Protein AF-0000000080790423 (afdb_homodimer)

Solvent-accessible surface area (backbone atoms only — not comparable to full-atom values): 11416 Å² total; per-residue (Å²): 104,71,42,70,36,24,52,67,90,44,71,48,73,26,37,46,19,43,60,45,89,51,36,32,37,32,27,66,77,60,55,70,67,49,93,49,70,78,44,83,59,51,70,50,64,82,46,99,87,41,67,40,66,28,34,26,28,69,45,37,42,35,46,96,88,41,74,45,79,42,58,39,30,36,35,86,94,46,86,48,36,34,35,11,42,59,42,37,38,77,68,28,32,26,41,31,34,61,78,69,46,75,43,74,121,105,70,44,69,36,24,51,66,90,45,74,46,73,26,37,47,19,43,62,45,90,49,35,32,35,32,29,66,77,60,55,70,66,48,92,47,71,77,44,84,59,50,69,49,63,83,46,98,87,42,68,41,66,28,34,26,28,69,45,37,41,35,48,95,87,41,75,45,80,43,57,40,30,36,37,88,94,46,85,47,36,35,36,12,42,59,43,39,40,77,68,28,31,28,41,31,35,61,79,68,48,74,42,75,122

InterPro domains:
  IPR022274 AF_0612 [TIGR03698] (14-99)

Structure (mmCIF, N/CA/C/O backbone):
data_AF-0000000080790423-model_v1
#
loop_
_entity.id
_entity.type
_entity.pdbx_description
1 polymer 'Clan AA aspartic protease'
#
loop_
_atom_site.group_PDB
_atom_site.id
_atom_site.type_symbol
_atom_site.label_atom_id
_atom_site.label_alt_id
_atom_site.label_comp_id
_atom_site.label_asym_id
_atom_site.label_entity_id
_atom_site.label_seq_id
_atom_site.pdbx_PDB_ins_code
_atom_site.Cartn_x
_atom_site.Cartn_y
_atom_site.Cartn_z
_atom_site.occupancy
_atom_site.B_iso_or_equiv
_atom_site.auth_seq_id
_atom_site.auth_comp_id
_atom_site.auth_asym_id
_atom_site.auth_atom_id
_atom_site.pdbx_PDB_model_num
ATOM 1 N N . MET A 1 1 ? 6.891 -3.205 4.137 1 94.19 1 MET A N 1
ATOM 2 C CA . MET A 1 1 ? 7.043 -4.543 4.707 1 94.19 1 MET A CA 1
ATOM 3 C C . MET A 1 1 ? 7.039 -5.602 3.611 1 94.19 1 MET A C 1
ATOM 5 O O . MET A 1 1 ? 6.355 -5.453 2.598 1 94.19 1 MET A O 1
ATOM 9 N N . ARG A 1 2 ? 7.914 -6.586 3.816 1 95.94 2 ARG A N 1
ATOM 10 C CA . ARG A 1 2 ? 7.98 -7.699 2.873 1 95.94 2 ARG A CA 1
ATOM 11 C C . ARG A 1 2 ? 7.551 -9.008 3.535 1 95.94 2 ARG A C 1
ATOM 13 O O . ARG A 1 2 ? 7.699 -9.172 4.746 1 95.94 2 ARG A O 1
ATOM 20 N N . ILE A 1 3 ? 7.051 -9.859 2.711 1 97.31 3 ILE A N 1
ATOM 21 C CA . ILE A 1 3 ? 6.617 -11.156 3.215 1 97.31 3 ILE A CA 1
ATOM 22 C C . ILE A 1 3 ? 6.973 -12.242 2.209 1 97.31 3 ILE A C 1
ATOM 24 O O . ILE A 1 3 ? 7.027 -11.992 1.003 1 97.31 3 ILE A O 1
ATOM 28 N N . ARG A 1 4 ? 7.254 -13.406 2.783 1 97.19 4 ARG A N 1
ATOM 29 C CA . ARG A 1 4 ? 7.418 -14.555 1.899 1 97.19 4 ARG A CA 1
ATOM 30 C C . ARG A 1 4 ? 6.066 -15.133 1.49 1 97.19 4 ARG A C 1
ATOM 32 O O . ARG A 1 4 ? 5.164 -15.25 2.318 1 97.19 4 ARG A O 1
ATOM 39 N N . ALA A 1 5 ? 5.98 -15.469 0.25 1 98.06 5 ALA A N 1
ATOM 40 C CA . ALA A 1 5 ? 4.75 -16.062 -0.275 1 98.06 5 ALA A CA 1
ATOM 41 C C . ALA A 1 5 ? 5.059 -17.078 -1.367 1 98.06 5 ALA A C 1
ATOM 43 O O . ALA A 1 5 ? 6.145 -17.062 -1.948 1 98.06 5 ALA A O 1
ATOM 44 N N . LYS A 1 6 ? 4.113 -17.953 -1.54 1 98.25 6 LYS A N 1
ATOM 45 C CA . LYS A 1 6 ? 4.25 -18.953 -2.6 1 98.25 6 LYS A CA 1
ATOM 46 C C . LYS A 1 6 ? 3.205 -18.75 -3.689 1 98.25 6 LYS A C 1
ATOM 48 O O . LYS A 1 6 ? 2.012 -18.625 -3.4 1 98.25 6 LYS A O 1
ATOM 53 N N . ILE A 1 7 ? 3.617 -18.656 -4.875 1 98.44 7 ILE A N 1
ATOM 54 C CA . ILE A 1 7 ? 2.764 -18.719 -6.055 1 98.44 7 ILE A CA 1
ATOM 55 C C . ILE A 1 7 ? 2.852 -20.125 -6.668 1 98.44 7 ILE A C 1
ATOM 57 O O . ILE A 1 7 ? 3.895 -20.5 -7.207 1 98.44 7 ILE A O 1
ATOM 61 N N . ASN A 1 8 ? 1.728 -20.781 -6.547 1 96.31 8 ASN A N 1
ATOM 62 C CA . ASN A 1 8 ? 1.807 -22.219 -6.836 1 96.31 8 ASN A CA 1
ATOM 63 C C . ASN A 1 8 ? 2.904 -22.891 -6.016 1 96.31 8 ASN A C 1
ATOM 65 O O . ASN A 1 8 ? 2.824 -22.938 -4.785 1 96.31 8 ASN A O 1
ATOM 69 N N . ASP A 1 9 ? 4.082 -23.234 -6.664 1 94.88 9 ASP A N 1
ATOM 70 C CA . ASP A 1 9 ? 5.145 -23.906 -5.918 1 94.88 9 ASP A CA 1
ATOM 71 C C . ASP A 1 9 ? 6.402 -23.047 -5.852 1 94.88 9 ASP A C 1
ATOM 73 O O . ASP A 1 9 ? 7.453 -23.5 -5.398 1 94.88 9 ASP A O 1
ATOM 77 N N . LEU A 1 10 ? 6.258 -21.844 -6.227 1 97.5 10 LEU A N 1
ATOM 78 C CA . LEU A 1 10 ? 7.395 -20.938 -6.238 1 97.5 10 LEU A CA 1
ATOM 79 C C . LEU A 1 10 ? 7.34 -19.984 -5.039 1 97.5 10 LEU A C 1
ATOM 81 O O . LEU A 1 10 ? 6.328 -19.328 -4.809 1 97.5 10 LEU A O 1
ATOM 85 N N . GLU A 1 11 ? 8.406 -20.031 -4.332 1 97.62 11 GLU A N 1
ATOM 86 C CA . GLU A 1 11 ? 8.453 -19.188 -3.15 1 97.62 11 GLU A CA 1
ATOM 87 C C . GLU A 1 11 ? 9.391 -18 -3.371 1 97.62 11 GLU A C 1
ATOM 89 O O . GLU A 1 11 ? 10.469 -18.141 -3.939 1 97.62 11 GLU A O 1
ATOM 94 N N . ASP A 1 12 ? 8.945 -16.766 -2.967 1 98.25 12 ASP A N 1
ATOM 95 C CA . ASP A 1 12 ? 9.781 -15.57 -3.076 1 98.25 12 ASP A CA 1
ATOM 96 C C . ASP A 1 12 ? 9.32 -14.492 -2.1 1 98.25 12 ASP A C 1
ATOM 98 O O . ASP A 1 12 ? 8.32 -14.656 -1.401 1 98.25 12 ASP A O 1
ATOM 102 N N . TRP A 1 13 ? 10.125 -13.477 -2.062 1 98.25 13 TRP A N 1
ATOM 103 C CA . TRP A 1 13 ? 9.773 -12.312 -1.254 1 98.25 13 TRP A CA 1
ATOM 104 C C . TRP A 1 13 ? 8.891 -11.352 -2.035 1 98.25 13 TRP A C 1
ATOM 106 O O . TRP A 1 13 ? 9.117 -11.109 -3.221 1 98.25 13 TRP A O 1
ATOM 116 N N . PHE A 1 14 ? 7.879 -10.812 -1.302 1 98.38 14 PHE A N 1
ATOM 117 C CA . PHE A 1 14 ? 6.945 -9.844 -1.866 1 98.38 14 PHE A CA 1
ATOM 118 C C . PHE A 1 14 ? 6.855 -8.602 -0.99 1 98.38 14 PHE A C 1
ATOM 120 O O . PHE A 1 14 ? 6.891 -8.695 0.238 1 98.38 14 PHE A O 1
ATOM 127 N N . THR A 1 15 ? 6.762 -7.496 -1.697 1 97.5 15 THR A N 1
ATOM 128 C CA . THR A 1 15 ? 6.457 -6.254 -0.992 1 97.5 15 THR A CA 1
ATOM 129 C C . THR A 1 15 ? 4.949 -6.051 -0.879 1 97.5 15 THR A C 1
ATOM 131 O O . THR A 1 15 ? 4.223 -6.191 -1.865 1 97.5 15 THR A O 1
ATOM 134 N N . ILE A 1 16 ? 4.48 -5.73 0.328 1 98.12 16 ILE A N 1
ATOM 135 C CA . ILE A 1 16 ? 3.076 -5.371 0.503 1 98.12 16 ILE A CA 1
ATOM 136 C C . ILE A 1 16 ? 2.846 -3.939 0.026 1 98.12 16 ILE A C 1
ATOM 138 O O . ILE A 1 16 ? 3.467 -3.002 0.533 1 98.12 16 ILE A O 1
ATOM 142 N N . ASP A 1 17 ? 2.021 -3.773 -0.953 1 97 17 ASP A N 1
ATOM 143 C CA . ASP A 1 17 ? 1.678 -2.48 -1.535 1 97 17 ASP A CA 1
ATOM 144 C C . ASP A 1 17 ? 0.163 -2.312 -1.642 1 97 17 ASP A C 1
ATOM 146 O O . ASP A 1 17 ? -0.44 -2.693 -2.648 1 97 17 ASP A O 1
ATOM 150 N N . THR A 1 18 ? -0.404 -1.661 -0.663 1 97.31 18 THR A N 1
ATOM 151 C CA . THR A 1 18 ? -1.857 -1.56 -0.593 1 97.31 18 THR A CA 1
ATOM 152 C C . THR A 1 18 ? -2.371 -0.486 -1.549 1 97.31 18 THR A C 1
ATOM 154 O O . THR A 1 18 ? -3.58 -0.336 -1.73 1 97.31 18 THR A O 1
ATOM 157 N N . GLY A 1 19 ? -1.514 0.218 -2.246 1 93.69 19 GLY A N 1
ATOM 158 C CA . GLY A 1 19 ? -1.889 1.134 -3.312 1 93.69 19 GLY A CA 1
ATOM 159 C C . GLY A 1 19 ? -2.002 0.459 -4.668 1 93.69 19 GLY A C 1
ATOM 160 O O . GLY A 1 19 ? -2.529 1.044 -5.613 1 93.69 19 GLY A O 1
ATOM 161 N N . PHE A 1 20 ? -1.414 -0.696 -4.754 1 93.38 20 PHE A N 1
ATOM 162 C CA . PHE A 1 20 ? -1.503 -1.477 -5.984 1 93.38 20 PHE A CA 1
ATOM 163 C C . PHE A 1 20 ? -2.936 -1.93 -6.234 1 93.38 20 PHE A C 1
ATOM 165 O O . PHE A 1 20 ? -3.559 -2.543 -5.367 1 93.38 20 PHE A O 1
ATOM 172 N N . SER A 1 21 ? -3.457 -1.714 -7.414 1 91.81 21 SER A N 1
ATOM 173 C CA . SER A 1 21 ? -4.867 -1.946 -7.715 1 91.81 21 SER A CA 1
ATOM 174 C C . SER A 1 21 ? -5.141 -3.424 -7.973 1 91.81 21 SER A C 1
ATOM 176 O O . SER A 1 21 ? -6.297 -3.85 -8.008 1 91.81 21 SER A O 1
ATOM 178 N N . GLY A 1 22 ? -4.129 -4.234 -8.188 1 93.12 22 GLY A N 1
ATOM 179 C CA . GLY A 1 22 ? -4.305 -5.66 -8.398 1 93.12 22 GLY A CA 1
ATOM 180 C C . GLY A 1 22 ? -4.141 -6.477 -7.129 1 93.12 22 GLY A C 1
ATOM 181 O O . GLY A 1 22 ? -3.938 -5.918 -6.051 1 93.12 22 GLY A O 1
ATOM 182 N N . GLU A 1 23 ? -4.227 -7.77 -7.277 1 97.06 23 GLU A N 1
ATOM 183 C CA . GLU A 1 23 ? -4.02 -8.656 -6.137 1 97.06 23 GLU A CA 1
ATOM 184 C C . GLU A 1 23 ? -2.539 -8.984 -5.957 1 97.06 23 GLU A C 1
ATOM 186 O O . GLU A 1 23 ? -1.983 -8.805 -4.875 1 97.06 23 GLU A O 1
ATOM 191 N N . ILE A 1 24 ? -1.918 -9.469 -7.07 1 98.38 24 ILE A N 1
ATOM 192 C CA . ILE A 1 24 ? -0.514 -9.867 -7.023 1 98.38 24 ILE A CA 1
ATOM 193 C C . ILE A 1 24 ? 0.177 -9.461 -8.328 1 98.38 24 ILE A C 1
ATOM 195 O O . ILE A 1 24 ? -0.382 -9.625 -9.414 1 98.38 24 ILE A O 1
ATOM 199 N N . MET A 1 25 ? 1.309 -8.953 -8.195 1 98.31 25 MET A N 1
ATOM 200 C CA . MET A 1 25 ? 2.215 -8.711 -9.312 1 98.31 25 MET A CA 1
ATOM 201 C C . MET A 1 25 ? 3.539 -9.445 -9.109 1 98.31 25 MET A C 1
ATOM 203 O O . MET A 1 25 ? 4.062 -9.477 -7.992 1 98.31 25 MET A O 1
ATOM 207 N N . VAL A 1 26 ? 4.098 -9.984 -10.203 1 98.56 26 VAL A N 1
ATOM 208 C CA . VAL A 1 26 ? 5.371 -10.688 -10.078 1 98.56 26 VAL A CA 1
ATOM 209 C C . VAL A 1 26 ? 6.309 -10.266 -11.203 1 98.56 26 VAL A C 1
ATOM 211 O O . VAL A 1 26 ? 5.859 -9.742 -12.234 1 98.56 26 VAL A O 1
ATOM 214 N N . ASN A 1 27 ? 7.555 -10.477 -10.961 1 97.75 27 ASN A N 1
ATOM 215 C CA . ASN A 1 27 ? 8.531 -10.281 -12.031 1 97.75 27 ASN A CA 1
ATOM 216 C C . ASN A 1 27 ? 8.445 -11.383 -13.086 1 97.75 27 ASN A C 1
ATOM 218 O O . ASN A 1 27 ? 7.68 -12.336 -12.93 1 97.75 27 ASN A O 1
ATOM 222 N N . TYR A 1 28 ? 9.234 -11.211 -14.125 1 97.56 28 TYR A N 1
ATOM 223 C CA . TYR A 1 28 ? 9.133 -12.117 -15.258 1 97.56 28 TYR A CA 1
ATOM 224 C C . TYR A 1 28 ? 9.594 -13.523 -14.875 1 97.56 28 TYR A C 1
ATOM 226 O O . TYR A 1 28 ? 9.047 -14.516 -15.359 1 97.56 28 TYR A O 1
ATOM 234 N N . GLU A 1 29 ? 10.586 -13.664 -14.078 1 97.44 29 GLU A N 1
ATOM 235 C CA . GLU A 1 29 ? 11.141 -14.969 -13.703 1 97.44 29 GLU A CA 1
ATOM 236 C C . GLU A 1 29 ? 10.086 -15.852 -13.062 1 97.44 29 GLU A C 1
ATOM 238 O O . GLU A 1 29 ? 9.992 -17.047 -13.383 1 97.44 29 GLU A O 1
ATOM 243 N N . ILE A 1 30 ? 9.328 -15.297 -12.211 1 98.12 30 ILE A N 1
ATOM 244 C CA . ILE A 1 30 ? 8.258 -16.047 -11.562 1 98.12 30 ILE A CA 1
ATOM 245 C C . ILE A 1 30 ? 7.117 -16.266 -12.555 1 98.12 30 ILE A C 1
ATOM 247 O O . ILE A 1 30 ? 6.617 -17.391 -12.68 1 98.12 30 ILE A O 1
ATOM 251 N N . PHE A 1 31 ? 6.723 -15.219 -13.266 1 98.56 31 PHE A N 1
ATOM 252 C CA . PHE A 1 31 ? 5.586 -15.281 -14.18 1 98.56 31 PHE A CA 1
ATOM 253 C C . PHE A 1 31 ? 5.785 -16.375 -15.219 1 98.56 31 PHE A C 1
ATOM 255 O O . PHE A 1 31 ? 4.859 -17.141 -15.516 1 98.56 31 PHE A O 1
ATOM 262 N N . ASP A 1 32 ? 6.926 -16.406 -15.719 1 97.94 32 ASP A N 1
ATOM 263 C CA . ASP A 1 32 ? 7.254 -17.344 -16.797 1 97.94 32 ASP A CA 1
ATOM 264 C C . ASP A 1 32 ? 7.133 -18.797 -16.312 1 97.94 32 ASP A C 1
ATOM 266 O O . ASP A 1 32 ? 6.82 -19.688 -17.109 1 97.94 32 ASP A O 1
ATOM 270 N N . LYS A 1 33 ? 7.355 -19.031 -15.125 1 98.12 33 LYS A N 1
ATOM 271 C CA . LYS A 1 33 ? 7.395 -20.375 -14.578 1 98.12 33 LYS A CA 1
ATOM 272 C C . LYS A 1 33 ? 5.996 -20.859 -14.203 1 98.12 33 LYS A C 1
ATOM 274 O O . LYS A 1 33 ? 5.805 -22.047 -13.898 1 98.12 33 LYS A O 1
ATOM 279 N N . ILE A 1 34 ? 5.043 -20.016 -14.148 1 97.69 34 ILE A N 1
ATOM 280 C CA . ILE A 1 34 ? 3.666 -20.406 -13.875 1 97.69 34 ILE A CA 1
ATOM 281 C C . ILE A 1 34 ? 3.105 -21.188 -15.07 1 97.69 34 ILE A C 1
ATOM 283 O O . ILE A 1 34 ? 3.092 -20.672 -16.188 1 97.69 34 ILE A O 1
ATOM 287 N N . PRO A 1 35 ? 2.641 -22.422 -14.797 1 94.81 35 PRO A N 1
ATOM 288 C CA . PRO A 1 35 ? 2.307 -23.328 -15.906 1 94.81 35 PRO A CA 1
ATOM 289 C C . PRO A 1 35 ? 0.889 -23.109 -16.438 1 94.81 35 PRO A C 1
ATOM 291 O O . PRO A 1 35 ? 0.237 -24.062 -16.859 1 94.81 35 PRO A O 1
ATOM 294 N N . PHE A 1 36 ? 0.3 -22 -16.344 1 95.25 36 PHE A N 1
ATOM 295 C CA . PHE A 1 36 ? -1.039 -21.719 -16.844 1 95.25 36 PHE A CA 1
ATOM 296 C C . PHE A 1 36 ? -0.982 -20.734 -18 1 95.25 36 PHE A C 1
ATOM 298 O O . PHE A 1 36 ? -0.002 -20 -18.156 1 95.25 36 PHE A O 1
ATOM 305 N N . PRO A 1 37 ? -1.996 -20.766 -18.828 1 97.5 37 PRO A N 1
ATOM 306 C CA . PRO A 1 37 ? -1.986 -19.875 -19.984 1 97.5 37 PRO A CA 1
ATOM 307 C C . PRO A 1 37 ? -1.97 -18.391 -19.594 1 97.5 37 PRO A C 1
ATOM 309 O O . PRO A 1 37 ? -2.57 -18.016 -18.578 1 97.5 37 PRO A O 1
ATOM 312 N N . THR A 1 38 ? -1.312 -17.672 -20.438 1 98.31 38 THR A N 1
ATOM 313 C CA . THR A 1 38 ? -1.272 -16.219 -20.281 1 98.31 38 THR A CA 1
ATOM 314 C C . THR A 1 38 ? -2.484 -15.562 -20.938 1 98.31 38 THR A C 1
ATOM 316 O O . THR A 1 38 ? -2.889 -15.961 -22.031 1 98.31 38 THR A O 1
ATOM 319 N N . PHE A 1 39 ? -3.066 -14.555 -20.312 1 98.62 39 PHE A N 1
ATOM 320 C CA . PHE A 1 39 ? -4.121 -13.766 -20.938 1 98.62 39 PHE A CA 1
ATOM 321 C C . PHE A 1 39 ? -3.818 -12.273 -20.828 1 98.62 39 PHE A C 1
ATOM 323 O O . PHE A 1 39 ? -2.953 -11.867 -20.047 1 98.62 39 PHE A O 1
ATOM 330 N N . ASN A 1 40 ? -4.457 -11.484 -21.688 1 98.5 40 ASN A N 1
ATOM 331 C CA . ASN A 1 40 ? -4.402 -10.031 -21.594 1 98.5 40 ASN A CA 1
ATOM 332 C C . ASN A 1 40 ? -5.219 -9.516 -20.406 1 98.5 40 ASN A C 1
ATOM 334 O O . ASN A 1 40 ? -6.434 -9.719 -20.344 1 98.5 40 ASN A O 1
ATOM 338 N N . ALA A 1 41 ? -4.531 -8.945 -19.5 1 98 41 ALA A N 1
ATOM 339 C CA . ALA A 1 41 ? -5.199 -8.5 -18.281 1 98 41 ALA A CA 1
ATOM 340 C C . ALA A 1 41 ? -5.551 -7.02 -18.359 1 98 41 ALA A C 1
ATOM 342 O O . ALA A 1 41 ? -5.91 -6.402 -17.344 1 98 41 ALA A O 1
ATOM 343 N N . GLY A 1 42 ? -5.426 -6.414 -19.453 1 97.12 42 GLY A N 1
ATOM 344 C CA . GLY A 1 42 ? -5.73 -5.004 -19.625 1 97.12 42 GLY A CA 1
ATOM 345 C C . GLY A 1 42 ? -4.59 -4.094 -19.203 1 97.12 42 GLY A C 1
ATOM 346 O O . GLY A 1 42 ? -3.43 -4.355 -19.516 1 97.12 42 GLY A O 1
ATOM 347 N N . PHE A 1 43 ? -5.012 -2.896 -18.578 1 95.5 43 PHE A N 1
ATOM 348 C CA . PHE A 1 43 ? -4.008 -1.899 -18.219 1 95.5 43 PHE A CA 1
ATOM 349 C C . PHE A 1 43 ? -4.027 -1.63 -16.719 1 95.5 43 PHE A C 1
ATOM 351 O O . PHE A 1 43 ? -5.086 -1.659 -16.094 1 95.5 43 PHE A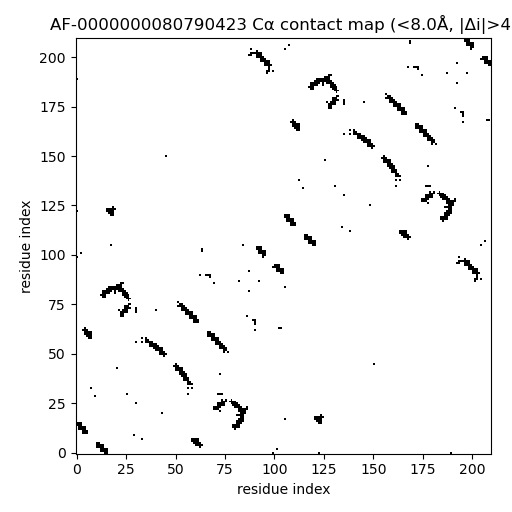 O 1
ATOM 358 N N . VAL A 1 44 ? -2.863 -1.473 -16.203 1 92.94 44 VAL A N 1
ATOM 359 C CA . VAL A 1 44 ? -2.697 -0.964 -14.844 1 92.94 44 VAL A CA 1
ATOM 360 C C . VAL A 1 44 ? -2.105 0.443 -14.883 1 92.94 44 VAL A C 1
ATOM 362 O O . VAL A 1 44 ? -1.055 0.662 -15.492 1 92.94 44 VAL A O 1
ATOM 365 N N . CYS A 1 45 ? -2.805 1.349 -14.219 1 89.75 45 CYS A N 1
ATOM 366 C CA . CYS A 1 45 ? -2.355 2.736 -14.227 1 89.75 45 CYS A CA 1
ATOM 367 C C . CYS A 1 45 ? -1.717 3.111 -12.898 1 89.75 45 CYS A C 1
ATOM 369 O O . CYS A 1 45 ? -2.318 2.918 -11.836 1 89.75 45 CYS A O 1
ATOM 371 N N . ILE A 1 46 ? -0.555 3.609 -13.016 1 83 46 ILE A N 1
ATOM 372 C CA . ILE A 1 46 ? 0.155 4.074 -11.836 1 83 46 ILE A CA 1
ATOM 373 C C . ILE A 1 46 ? -0.259 5.512 -11.516 1 83 46 ILE A C 1
ATOM 375 O O . ILE A 1 46 ? -0.39 5.879 -10.344 1 83 46 ILE A O 1
ATOM 379 N N . THR A 1 47 ? -0.447 6.258 -12.562 1 79.75 47 THR A N 1
ATOM 380 C CA . THR A 1 47 ? -1.012 7.602 -12.484 1 79.75 47 THR A CA 1
ATOM 381 C C . THR A 1 47 ? -2.08 7.805 -13.555 1 79.75 47 THR A C 1
ATOM 383 O O . THR A 1 47 ? -2.328 6.914 -14.367 1 79.75 47 THR A O 1
ATOM 386 N N . GLU A 1 48 ? -2.715 8.922 -13.438 1 78.38 48 GLU A N 1
ATOM 387 C CA . GLU A 1 48 ? -3.752 9.227 -14.422 1 78.38 48 GLU A CA 1
ATOM 388 C C . GLU A 1 48 ? -3.191 9.195 -15.844 1 78.38 48 GLU A C 1
ATOM 390 O O . GLU A 1 48 ? -3.902 8.852 -16.781 1 78.38 48 GLU A O 1
ATOM 395 N N . ASN A 1 49 ? -1.929 9.43 -16.016 1 79.31 49 ASN A N 1
ATOM 396 C CA . ASN A 1 49 ? -1.367 9.57 -17.359 1 79.31 49 ASN A CA 1
ATOM 397 C C . ASN A 1 49 ? -0.372 8.453 -17.672 1 79.31 49 ASN A C 1
ATOM 399 O O . ASN A 1 49 ? 0.275 8.477 -18.719 1 79.31 49 ASN A O 1
ATOM 403 N N . GLU A 1 50 ? -0.208 7.539 -16.797 1 85.38 50 GLU A N 1
ATOM 404 C CA . GLU A 1 50 ? 0.779 6.484 -17 1 85.38 50 GLU A CA 1
ATOM 405 C C . GLU A 1 50 ? 0.183 5.109 -16.734 1 85.38 50 GLU A C 1
ATOM 407 O O . GLU A 1 50 ? 0.109 4.68 -15.57 1 85.38 50 GLU A O 1
ATOM 412 N N . CYS A 1 51 ? -0.095 4.504 -17.859 1 92.56 51 CYS A N 1
ATOM 413 C CA . CYS A 1 51 ? -0.689 3.174 -17.781 1 92.56 51 CYS A CA 1
ATOM 414 C C . CYS A 1 51 ? 0.15 2.158 -18.547 1 92.56 51 CYS A C 1
ATOM 416 O O . CYS A 1 51 ? 0.794 2.502 -19.547 1 92.56 51 CYS A O 1
ATOM 418 N N . TYR A 1 52 ? 0.168 0.973 -18.047 1 93.31 52 TYR A N 1
ATOM 419 C CA . TYR A 1 52 ? 0.956 -0.093 -18.656 1 93.31 52 TYR A CA 1
ATOM 420 C C . TYR A 1 52 ? 0.092 -1.317 -18.938 1 93.31 52 TYR A C 1
ATOM 422 O O . TYR A 1 52 ? -0.798 -1.649 -18.156 1 93.31 52 TYR A O 1
ATOM 430 N N . ALA A 1 53 ? 0.379 -1.932 -20.047 1 96.88 53 ALA A N 1
ATOM 431 C CA . ALA A 1 53 ? -0.267 -3.211 -20.328 1 96.88 53 ALA A CA 1
ATOM 432 C C . ALA A 1 53 ? 0.153 -4.27 -19.312 1 96.88 53 ALA A C 1
ATOM 434 O O . ALA A 1 53 ? 1.323 -4.34 -18.922 1 96.88 53 ALA A O 1
ATOM 435 N N . ALA A 1 54 ? -0.83 -5.098 -18.953 1 98 54 ALA A N 1
ATOM 436 C CA . ALA A 1 54 ? -0.567 -6.176 -18 1 98 54 ALA A CA 1
ATOM 437 C C . ALA A 1 54 ? -0.944 -7.531 -18.594 1 98 54 ALA A C 1
ATOM 439 O O . ALA A 1 54 ? -1.898 -7.637 -19.375 1 98 54 ALA A O 1
ATOM 440 N N . PHE A 1 55 ? -0.219 -8.492 -18.203 1 98.69 55 PHE A N 1
ATOM 441 C CA . PHE A 1 55 ? -0.502 -9.883 -18.531 1 98.69 55 PHE A CA 1
ATOM 442 C C . PHE A 1 55 ? -0.828 -10.68 -17.281 1 98.69 55 PHE A C 1
ATOM 444 O O . PHE A 1 55 ? -0.235 -10.453 -16.219 1 98.69 55 PHE A O 1
ATOM 451 N N . GLY A 1 56 ? -1.739 -11.633 -17.453 1 98.75 56 GLY A N 1
ATOM 452 C CA . GLY A 1 56 ? -2.203 -12.344 -16.266 1 98.75 56 GLY A CA 1
ATOM 453 C C . GLY A 1 56 ? -2.146 -13.852 -16.422 1 98.75 56 GLY A C 1
ATOM 454 O O . GLY A 1 56 ? -2.17 -14.367 -17.531 1 98.75 56 GLY A O 1
ATOM 455 N N . LYS A 1 57 ? -2.018 -14.523 -15.414 1 98.62 57 LYS A N 1
ATOM 456 C CA . LYS A 1 57 ? -2.201 -15.961 -15.289 1 98.62 57 LYS A CA 1
ATOM 457 C C . LYS A 1 57 ? -2.982 -16.312 -14.023 1 98.62 57 LYS A C 1
ATOM 459 O O . LYS A 1 57 ? -2.795 -15.688 -12.977 1 98.62 57 LYS A O 1
ATOM 464 N N . ILE A 1 58 ? -3.807 -17.297 -14.125 1 98.38 58 ILE A N 1
ATOM 465 C CA . ILE A 1 58 ? -4.477 -17.828 -12.938 1 98.38 58 ILE A CA 1
ATOM 466 C C . ILE A 1 58 ? -3.506 -18.672 -12.125 1 98.38 58 ILE A C 1
ATOM 468 O O . ILE A 1 58 ? -2.766 -19.484 -12.688 1 98.38 58 ILE A O 1
ATOM 472 N N . SER A 1 59 ? -3.498 -18.438 -10.828 1 98.25 59 SER A N 1
ATOM 473 C CA . SER A 1 59 ? -2.561 -19.156 -9.969 1 98.25 59 SER A CA 1
ATOM 474 C C . SER A 1 59 ? -3.102 -19.281 -8.547 1 98.25 59 SER A C 1
ATOM 476 O O . SER A 1 59 ? -4.207 -18.828 -8.258 1 98.25 59 SER A O 1
ATOM 478 N N . THR A 1 60 ? -2.326 -19.953 -7.723 1 98.19 60 THR A N 1
ATOM 479 C CA . THR A 1 60 ? -2.604 -20.031 -6.293 1 98.19 60 THR A CA 1
ATOM 480 C C . THR A 1 60 ? -1.584 -19.219 -5.496 1 98.19 60 THR A C 1
ATOM 482 O O . THR A 1 60 ? -0.387 -19.266 -5.785 1 98.19 60 THR A O 1
ATOM 485 N N . LEU A 1 61 ? -2.057 -18.5 -4.59 1 98.44 61 LEU A N 1
ATOM 486 C CA . LEU A 1 61 ? -1.236 -17.75 -3.635 1 98.44 61 LEU A CA 1
ATOM 487 C C . LEU A 1 61 ? -1.346 -18.359 -2.24 1 98.44 61 LEU A C 1
ATOM 489 O O . LEU A 1 61 ? -2.449 -18.609 -1.748 1 98.44 61 LEU A O 1
ATOM 493 N N . ARG A 1 62 ? -0.236 -18.656 -1.673 1 98 62 ARG A N 1
ATOM 494 C CA . ARG A 1 62 ? -0.191 -19.172 -0.308 1 98 62 ARG A CA 1
ATOM 495 C C . ARG A 1 62 ? 0.66 -18.281 0.587 1 98 62 ARG A C 1
ATOM 497 O O . ARG A 1 62 ? 1.798 -17.953 0.244 1 98 62 ARG A O 1
ATOM 504 N N . ILE A 1 63 ? 0.096 -17.844 1.688 1 96.94 63 ILE A N 1
ATOM 505 C CA . ILE A 1 63 ? 0.781 -17.078 2.719 1 96.94 63 ILE A CA 1
ATOM 506 C C . ILE A 1 63 ? 0.412 -17.609 4.098 1 96.94 63 ILE A C 1
ATOM 508 O O . ILE A 1 63 ? -0.771 -17.766 4.422 1 96.94 63 ILE A O 1
ATOM 512 N N . LEU A 1 64 ? 1.417 -17.891 4.906 1 95.69 64 LEU A N 1
ATOM 513 C CA . LEU A 1 64 ? 1.216 -18.328 6.285 1 95.69 64 LEU A CA 1
ATOM 514 C C . LEU A 1 64 ? 0.231 -19.484 6.348 1 95.69 64 LEU A C 1
ATOM 516 O O . LEU A 1 64 ? -0.627 -19.531 7.234 1 95.69 64 LEU A O 1
ATOM 520 N N . GLY A 1 65 ? 0.25 -20.328 5.324 1 92.31 65 GLY A N 1
ATOM 521 C CA . GLY A 1 65 ? -0.544 -21.547 5.324 1 92.31 65 GLY A CA 1
ATOM 522 C C . GLY A 1 65 ? -1.918 -21.375 4.707 1 92.31 65 GLY A C 1
ATOM 523 O O . GLY A 1 65 ? -2.631 -22.344 4.465 1 92.31 65 GLY A O 1
ATOM 524 N N . ASN A 1 66 ? -2.387 -20.125 4.52 1 95.38 66 ASN A N 1
ATOM 525 C CA . ASN A 1 66 ? -3.633 -19.828 3.82 1 95.38 66 ASN A CA 1
ATOM 526 C C . ASN A 1 66 ? -3.424 -19.766 2.311 1 95.38 66 ASN A C 1
ATOM 528 O O . ASN A 1 66 ? -2.348 -19.391 1.844 1 95.38 66 ASN A O 1
ATOM 532 N N . GLU A 1 67 ? -4.543 -20.141 1.63 1 97 67 GLU A N 1
ATOM 533 C CA . GLU A 1 67 ? -4.41 -20.219 0.178 1 97 67 GLU A CA 1
ATOM 534 C C . GLU A 1 67 ? -5.625 -19.609 -0.518 1 97 67 GLU A C 1
ATOM 536 O O . GLU A 1 67 ? -6.758 -19.781 -0.068 1 97 67 GLU A O 1
ATOM 541 N N . ILE A 1 68 ? -5.387 -18.938 -1.62 1 98.06 68 ILE A N 1
ATOM 542 C CA . ILE A 1 68 ? -6.457 -18.422 -2.473 1 98.06 68 ILE A CA 1
ATOM 543 C C . ILE A 1 68 ? -6.078 -18.609 -3.941 1 98.06 68 ILE A C 1
ATOM 545 O O . ILE A 1 68 ? -4.895 -18.656 -4.281 1 98.06 68 ILE A O 1
ATOM 549 N N . ASN A 1 69 ? -7.141 -18.719 -4.742 1 98 69 ASN A N 1
ATOM 550 C CA . ASN A 1 69 ? -6.941 -18.531 -6.176 1 98 69 ASN A CA 1
ATOM 551 C C . ASN A 1 69 ? -6.867 -17.047 -6.531 1 98 69 ASN A C 1
ATOM 553 O O . ASN A 1 69 ? -7.613 -16.234 -5.988 1 98 69 ASN A O 1
ATOM 557 N N . THR A 1 70 ? -5.98 -16.75 -7.441 1 97.75 70 THR A N 1
ATOM 558 C CA . THR A 1 70 ? -5.809 -15.344 -7.777 1 97.75 70 THR A CA 1
ATOM 559 C C . THR A 1 70 ? -5.293 -15.18 -9.203 1 97.75 70 THR A C 1
ATOM 561 O O . THR A 1 70 ? -4.879 -16.156 -9.828 1 97.75 70 THR A O 1
ATOM 564 N N . VAL A 1 71 ? -5.453 -13.992 -9.672 1 98 71 VAL A N 1
ATOM 565 C CA . VAL A 1 71 ? -4.781 -13.602 -10.906 1 98 71 VAL A CA 1
ATOM 566 C C . VAL A 1 71 ? -3.432 -12.961 -10.586 1 98 71 VAL A C 1
ATOM 568 O O . VAL A 1 71 ? -3.361 -11.984 -9.836 1 98 71 VAL A O 1
ATOM 571 N N . VAL A 1 72 ? -2.418 -13.578 -11.125 1 98.62 72 VAL A N 1
ATOM 572 C CA . VAL A 1 72 ? -1.074 -13.023 -11 1 98.62 72 VAL A CA 1
ATOM 573 C C . VAL A 1 72 ? -0.747 -12.172 -12.227 1 98.62 72 VAL A C 1
ATOM 575 O O . VAL A 1 72 ? -0.917 -12.625 -13.359 1 98.62 72 VAL A O 1
ATOM 578 N N . LEU A 1 73 ? -0.288 -10.961 -11.969 1 98.5 73 LEU A N 1
ATOM 579 C CA . LEU A 1 73 ? -0.019 -10.031 -13.062 1 98.5 73 LEU A CA 1
ATOM 580 C C . LEU A 1 73 ? 1.481 -9.898 -13.305 1 98.5 73 LEU A C 1
ATOM 582 O O . LEU A 1 73 ? 2.271 -9.922 -12.352 1 98.5 73 LEU A O 1
ATOM 586 N N . TRP A 1 74 ? 1.804 -9.703 -14.531 1 98.5 74 TRP A N 1
ATOM 587 C CA . TRP A 1 74 ? 3.129 -9.258 -14.953 1 98.5 74 TRP A CA 1
ATOM 588 C C . TRP A 1 74 ? 3.035 -7.996 -15.805 1 98.5 74 TRP A C 1
ATOM 590 O O . TRP A 1 74 ? 2.26 -7.941 -16.766 1 98.5 74 TRP A O 1
ATOM 600 N N . ILE A 1 75 ? 3.721 -7.039 -15.375 1 96.94 75 ILE A N 1
ATOM 601 C CA . ILE A 1 75 ? 3.871 -5.789 -16.109 1 96.94 75 ILE A CA 1
ATOM 602 C C . ILE A 1 75 ? 5.324 -5.621 -16.547 1 96.94 75 ILE A C 1
ATOM 604 O O . ILE A 1 75 ? 6.203 -5.379 -15.719 1 96.94 75 ILE A O 1
ATOM 608 N N . PRO A 1 76 ? 5.625 -5.637 -17.766 1 96.19 76 PRO A N 1
ATOM 609 C CA . PRO A 1 76 ? 7 -5.715 -18.281 1 96.19 76 PRO A CA 1
ATOM 610 C C . PRO A 1 76 ? 7.871 -4.559 -17.797 1 96.19 76 PRO A C 1
ATOM 612 O O . PRO A 1 76 ? 9.07 -4.738 -17.578 1 96.19 76 PRO A O 1
ATOM 615 N N . GLN A 1 77 ? 7.293 -3.402 -17.609 1 91.75 77 GLN A N 1
ATOM 616 C CA . GLN A 1 77 ? 8.062 -2.203 -17.281 1 91.75 77 GLN A CA 1
ATOM 617 C C . GLN A 1 77 ? 8.391 -2.145 -15.797 1 91.75 77 GLN A C 1
ATOM 619 O O . GLN A 1 77 ? 9.18 -1.3 -15.367 1 91.75 77 GLN A O 1
ATOM 624 N N . LEU A 1 78 ? 7.801 -3.154 -15.125 1 90.44 78 LEU A N 1
ATOM 625 C CA . LEU A 1 78 ? 7.988 -3.166 -13.68 1 90.44 78 LEU A CA 1
ATOM 626 C C . LEU A 1 78 ? 8.641 -4.465 -13.219 1 90.44 78 LEU A C 1
ATOM 628 O O . LEU A 1 78 ? 8.289 -5.547 -13.703 1 90.44 78 LEU A O 1
ATOM 632 N N . ASP A 1 79 ? 9.711 -4.363 -12.508 1 91.44 79 ASP A N 1
ATOM 633 C CA . ASP A 1 79 ? 10.422 -5.539 -12.016 1 91.44 79 ASP A CA 1
ATOM 634 C C . ASP A 1 79 ? 10.289 -5.668 -10.5 1 91.44 79 ASP A C 1
ATOM 636 O O . ASP A 1 79 ? 11.266 -5.512 -9.773 1 91.44 79 ASP A O 1
ATOM 640 N N . GLU A 1 80 ? 9.086 -5.996 -10.047 1 93.56 80 GLU A N 1
ATOM 641 C CA . GLU A 1 80 ? 8.82 -6.098 -8.617 1 93.56 80 GLU A CA 1
ATOM 642 C C . GLU A 1 80 ? 7.848 -7.234 -8.312 1 93.56 80 GLU A C 1
ATOM 644 O O . GLU A 1 80 ? 7.086 -7.652 -9.188 1 93.56 80 GLU A O 1
ATOM 649 N N . ASN A 1 81 ? 7.902 -7.777 -7.176 1 98.19 81 ASN A N 1
ATOM 650 C CA . ASN A 1 81 ? 6.898 -8.656 -6.594 1 98.19 81 ASN A CA 1
ATOM 651 C C . ASN A 1 81 ? 6.047 -7.93 -5.559 1 98.19 81 ASN A C 1
ATOM 653 O O . ASN A 1 81 ? 6.543 -7.543 -4.5 1 98.19 81 ASN A O 1
ATOM 657 N N . LEU A 1 82 ? 4.781 -7.789 -5.887 1 97.94 82 LEU A N 1
ATOM 658 C CA . LEU A 1 82 ? 3.906 -7.02 -5.012 1 97.94 82 LEU A CA 1
ATOM 659 C C . LEU A 1 82 ? 2.691 -7.84 -4.594 1 97.94 82 LEU A C 1
ATOM 661 O O . LEU A 1 82 ? 2.168 -8.625 -5.387 1 97.94 82 LEU A O 1
ATOM 665 N N . ILE A 1 83 ? 2.25 -7.641 -3.4 1 98.38 83 ILE A N 1
ATOM 666 C CA . ILE A 1 83 ? 0.951 -8.102 -2.928 1 98.38 83 ILE A CA 1
ATOM 667 C C . ILE A 1 83 ? 0.056 -6.906 -2.619 1 98.38 83 ILE A C 1
ATOM 669 O O . ILE A 1 83 ? 0.433 -6.023 -1.843 1 98.38 83 ILE A O 1
ATOM 673 N N . GLY A 1 84 ? -1.045 -6.906 -3.242 1 97.81 84 GLY A N 1
ATOM 674 C CA . GLY A 1 84 ? -1.979 -5.809 -3.061 1 97.81 84 GLY A CA 1
ATOM 675 C C . GLY A 1 84 ? -3.033 -6.09 -2.008 1 97.81 84 GLY A C 1
ATOM 676 O O . GLY A 1 84 ? -3.074 -7.18 -1.437 1 97.81 84 GLY A O 1
ATOM 677 N N . GLU A 1 85 ? -3.871 -5.09 -1.871 1 97.56 85 GLU A N 1
ATOM 678 C CA . GLU A 1 85 ? -4.859 -5.129 -0.796 1 97.56 85 GLU A CA 1
ATOM 679 C C . GLU A 1 85 ? -5.891 -6.227 -1.034 1 97.56 85 GLU A C 1
ATOM 681 O O . GLU A 1 85 ? -6.352 -6.867 -0.089 1 97.56 85 GLU A O 1
ATOM 686 N N . GLY A 1 86 ? -6.258 -6.414 -2.283 1 97.19 86 GLY A N 1
ATOM 687 C CA . GLY A 1 86 ? -7.246 -7.434 -2.594 1 97.19 86 GLY A CA 1
ATOM 688 C C . GLY A 1 86 ? -6.859 -8.812 -2.09 1 97.19 86 GLY A C 1
ATOM 689 O O . GLY A 1 86 ? -7.699 -9.539 -1.559 1 97.19 86 GLY A O 1
ATOM 690 N N . ALA A 1 87 ? -5.629 -9.141 -2.268 1 97.75 87 ALA A N 1
ATOM 691 C CA . ALA A 1 87 ? -5.145 -10.445 -1.812 1 97.75 87 ALA A CA 1
ATOM 692 C C . ALA A 1 87 ? -5.145 -10.523 -0.288 1 97.75 87 ALA A C 1
ATOM 694 O O . ALA A 1 87 ? -5.484 -11.562 0.284 1 97.75 87 ALA A O 1
ATOM 695 N N . LEU A 1 88 ? -4.73 -9.461 0.367 1 97.44 88 LEU A N 1
ATOM 696 C CA . LEU A 1 88 ? -4.707 -9.414 1.825 1 97.44 88 LEU A CA 1
ATOM 697 C C . LEU A 1 88 ? -6.102 -9.641 2.398 1 97.44 88 LEU A C 1
ATOM 699 O O . LEU A 1 88 ? -6.262 -10.352 3.393 1 97.44 88 LEU A O 1
ATOM 703 N N . ILE A 1 89 ? -7.078 -9.023 1.777 1 97.5 89 ILE A N 1
ATOM 704 C CA . ILE A 1 89 ? -8.461 -9.141 2.207 1 97.5 89 ILE A CA 1
ATOM 705 C C . ILE A 1 89 ? -8.93 -10.586 2.041 1 97.5 89 ILE A C 1
ATOM 707 O O . ILE A 1 89 ? -9.492 -11.18 2.969 1 97.5 89 ILE A O 1
ATOM 711 N N . LYS A 1 90 ? -8.711 -11.172 0.872 1 97.5 90 LYS A N 1
ATOM 712 C CA . LYS A 1 90 ? -9.141 -12.539 0.593 1 97.5 90 LYS A CA 1
ATOM 713 C C . LYS A 1 90 ? -8.5 -13.523 1.562 1 97.5 90 LYS A C 1
ATOM 715 O O . LYS A 1 90 ? -9.133 -14.508 1.967 1 97.5 90 LYS A O 1
ATOM 720 N N . LEU A 1 91 ? -7.25 -13.227 1.924 1 97.38 91 LEU A N 1
ATOM 721 C CA . LEU A 1 91 ? -6.504 -14.133 2.797 1 97.38 91 LEU A CA 1
ATOM 722 C C . LEU A 1 91 ? -6.824 -13.852 4.262 1 97.38 91 LEU A C 1
ATOM 724 O O . LEU A 1 91 ? -6.504 -14.664 5.133 1 97.38 91 LEU A O 1
ATOM 728 N N . GLY A 1 92 ? -7.406 -12.703 4.535 1 96.56 92 GLY A N 1
ATOM 729 C CA . GLY A 1 92 ? -7.742 -12.32 5.898 1 96.56 92 GLY A CA 1
ATOM 730 C C . GLY A 1 92 ? -6.52 -12.094 6.773 1 96.56 92 GLY A C 1
ATOM 731 O O . GLY A 1 92 ? -6.484 -12.531 7.926 1 96.56 92 GLY A O 1
ATOM 732 N N . LEU A 1 93 ? -5.523 -11.469 6.273 1 96.94 93 LEU A N 1
ATOM 733 C CA . LEU A 1 93 ? -4.27 -11.281 7 1 96.94 93 LEU A CA 1
ATOM 734 C C . LEU A 1 93 ? -4.32 -10.016 7.852 1 96.94 93 LEU A C 1
ATOM 736 O O . LEU A 1 93 ? -5.117 -9.109 7.582 1 96.94 93 LEU A O 1
ATOM 740 N N . VAL A 1 94 ? -3.539 -10.039 8.836 1 97.12 94 VAL A N 1
ATOM 741 C CA . VAL A 1 94 ? -3.359 -8.891 9.719 1 97.12 94 VAL A CA 1
ATOM 742 C C . VAL A 1 94 ? -1.918 -8.398 9.633 1 97.12 94 VAL A C 1
ATOM 744 O O . VAL A 1 94 ? -0.977 -9.18 9.773 1 97.12 94 VAL A O 1
ATOM 747 N N . ILE A 1 95 ? -1.746 -7.148 9.406 1 97.56 95 ILE A N 1
ATOM 748 C CA . ILE A 1 95 ? -0.42 -6.539 9.406 1 97.56 95 ILE A CA 1
ATOM 749 C C . ILE A 1 95 ? -0.223 -5.742 10.695 1 97.56 95 ILE A C 1
ATOM 751 O O . ILE A 1 95 ? -0.977 -4.809 10.977 1 97.56 95 ILE A O 1
ATOM 755 N N . ASN A 1 96 ? 0.766 -6.102 11.438 1 97.44 96 ASN A N 1
ATOM 756 C CA . ASN A 1 96 ? 1.108 -5.457 12.695 1 97.44 96 ASN A CA 1
ATOM 757 C C . ASN A 1 96 ? 2.363 -4.598 12.562 1 97.44 96 ASN A C 1
ATOM 759 O O . ASN A 1 96 ? 3.48 -5.117 12.578 1 97.44 96 ASN A O 1
ATOM 763 N N . TYR A 1 97 ? 2.205 -3.301 12.539 1 97 97 TYR A N 1
ATOM 764 C CA . TYR A 1 97 ? 3.334 -2.398 12.344 1 97 97 TYR A CA 1
ATOM 765 C C . TYR A 1 97 ? 4.016 -2.08 13.672 1 97 97 TYR A C 1
ATOM 767 O O . TYR A 1 97 ? 5.098 -1.488 13.695 1 97 97 TYR A O 1
ATOM 775 N N . LYS A 1 98 ? 3.402 -2.453 14.727 1 95 98 LYS A N 1
ATOM 776 C CA . LYS A 1 98 ? 4.066 -2.342 16.016 1 95 98 LYS A CA 1
ATOM 777 C C . LYS A 1 98 ? 5.16 -3.396 16.172 1 95 98 LYS A C 1
ATOM 779 O O . LYS A 1 98 ? 6.289 -3.078 16.547 1 95 98 LYS A O 1
ATOM 784 N N . ASP A 1 99 ? 4.82 -4.617 15.836 1 95.31 99 ASP A N 1
ATOM 785 C CA . ASP A 1 99 ? 5.75 -5.734 15.984 1 95.31 99 ASP A CA 1
ATOM 786 C C . ASP A 1 99 ? 6.43 -6.062 14.664 1 95.31 99 ASP A C 1
ATOM 788 O O . ASP A 1 99 ? 7.273 -6.961 14.594 1 95.31 99 ASP A O 1
ATOM 792 N N . LEU A 1 100 ? 6.066 -5.414 13.617 1 94.44 100 LEU A N 1
ATOM 793 C CA . LEU A 1 100 ? 6.641 -5.551 12.281 1 94.44 100 LEU A CA 1
ATOM 794 C C . LEU A 1 100 ? 6.527 -6.988 11.789 1 94.44 100 LEU A C 1
ATOM 796 O O . LEU A 1 100 ? 7.523 -7.59 11.375 1 94.4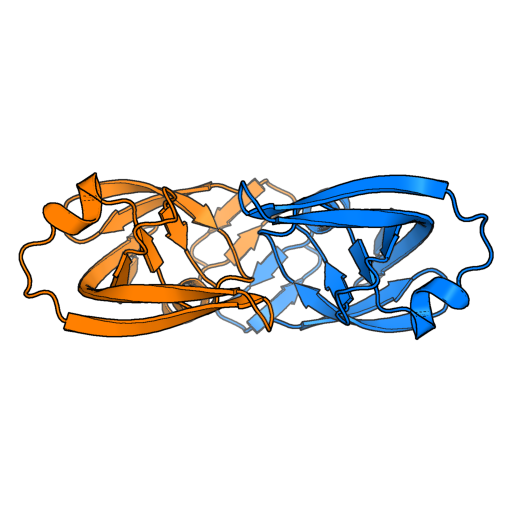4 100 LEU A O 1
ATOM 800 N N . ASN A 1 101 ? 5.285 -7.438 11.852 1 95.12 101 ASN A N 1
ATOM 801 C CA . ASN A 1 101 ? 5.043 -8.781 11.344 1 95.12 101 ASN A CA 1
ATOM 802 C C . ASN A 1 101 ? 3.658 -8.906 10.719 1 95.12 101 ASN A C 1
ATOM 804 O O . ASN A 1 101 ? 2.836 -7.996 10.828 1 95.12 101 ASN A O 1
ATOM 808 N N . VAL A 1 102 ? 3.461 -9.914 9.93 1 95.94 102 VAL A N 1
ATOM 809 C CA . VAL A 1 102 ? 2.184 -10.281 9.328 1 95.94 102 VAL A CA 1
ATOM 810 C C . VAL A 1 102 ? 1.647 -11.547 9.984 1 95.94 102 VAL A C 1
ATOM 812 O O . VAL A 1 102 ? 2.391 -12.508 10.195 1 95.94 102 VAL A O 1
ATOM 815 N N . LEU A 1 103 ? 0.339 -11.5 10.266 1 93.19 103 LEU A N 1
ATOM 816 C CA . LEU A 1 103 ? -0.243 -12.602 11.023 1 93.19 103 LEU A CA 1
ATOM 817 C C . LEU A 1 103 ? -1.504 -13.125 10.344 1 93.19 103 LEU A C 1
ATOM 819 O O . LEU A 1 103 ? -2.176 -12.383 9.617 1 93.19 103 LEU A O 1
ATOM 823 N N . ASP A 1 104 ? -1.701 -14.414 10.547 1 88.88 104 ASP A N 1
ATOM 824 C CA . ASP A 1 104 ? -3.012 -15.023 10.352 1 88.88 104 ASP A CA 1
ATOM 825 C C . ASP A 1 104 ? -3.793 -15.094 11.656 1 88.88 104 ASP A C 1
ATOM 827 O O . ASP A 1 104 ? -3.412 -15.828 12.578 1 88.88 104 ASP A O 1
ATOM 831 N N . PRO A 1 105 ? -4.848 -14.312 11.719 1 77.69 105 PRO A N 1
ATOM 832 C CA . PRO A 1 105 ? -5.484 -14.289 13.031 1 77.69 105 PRO A CA 1
ATOM 833 C C . PRO A 1 105 ? -6.109 -15.633 13.414 1 77.69 105 PRO A C 1
ATOM 835 O O . PRO A 1 105 ? -6.461 -16.422 12.531 1 77.69 105 PRO A O 1
ATOM 838 N N . MET B 1 1 ? -7.918 0.311 1.863 1 94.31 1 MET B N 1
ATOM 839 C CA . MET B 1 1 ? -8.562 0.706 3.113 1 94.31 1 MET B CA 1
ATOM 840 C C . MET B 1 1 ? -8.336 2.186 3.4 1 94.31 1 MET B C 1
ATOM 842 O O . MET B 1 1 ? -7.273 2.729 3.076 1 94.31 1 MET B O 1
ATOM 846 N N . ARG B 1 2 ? -9.391 2.793 3.902 1 96.06 2 ARG B N 1
ATOM 847 C CA . ARG B 1 2 ? -9.297 4.199 4.277 1 96.06 2 ARG B CA 1
ATOM 848 C C . ARG B 1 2 ? -9.461 4.379 5.781 1 96.06 2 ARG B C 1
ATOM 850 O O . ARG B 1 2 ? -10.125 3.568 6.438 1 96.06 2 ARG B O 1
ATOM 857 N N . ILE B 1 3 ? -8.875 5.414 6.234 1 97.38 3 ILE B N 1
ATOM 858 C CA . ILE B 1 3 ? -8.969 5.707 7.66 1 97.38 3 ILE B CA 1
ATOM 859 C C . ILE B 1 3 ? -9.094 7.215 7.871 1 97.38 3 ILE B C 1
ATOM 861 O O . ILE B 1 3 ? -8.586 8 7.07 1 97.38 3 ILE B O 1
ATOM 865 N N . ARG B 1 4 ? -9.836 7.535 8.922 1 97.25 4 ARG B N 1
ATOM 866 C CA . ARG B 1 4 ? -9.859 8.938 9.312 1 97.25 4 ARG B CA 1
ATOM 867 C C . ARG B 1 4 ? -8.617 9.312 10.117 1 97.25 4 ARG B C 1
ATOM 869 O O . ARG B 1 4 ? -8.172 8.539 10.977 1 97.25 4 ARG B O 1
ATOM 876 N N . ALA B 1 5 ? -8.109 10.438 9.812 1 98.06 5 ALA B N 1
ATOM 877 C CA . ALA B 1 5 ? -6.93 10.938 10.516 1 98.06 5 ALA B CA 1
ATOM 878 C C . ALA B 1 5 ? -6.98 12.461 10.656 1 98.06 5 ALA B C 1
ATOM 880 O O . ALA B 1 5 ? -7.707 13.133 9.922 1 98.06 5 ALA B O 1
ATOM 881 N N . LYS B 1 6 ? -6.266 12.914 11.641 1 98.19 6 LYS B N 1
ATOM 882 C CA . LYS B 1 6 ? -6.172 14.359 11.844 1 98.19 6 LYS B CA 1
ATOM 883 C C . LYS B 1 6 ? -4.754 14.859 11.594 1 98.19 6 LYS B C 1
ATOM 885 O O . LYS B 1 6 ? -3.791 14.312 12.141 1 98.19 6 LYS B O 1
ATOM 890 N N . ILE B 1 7 ? -4.605 15.797 10.789 1 98.38 7 ILE B N 1
ATOM 891 C CA . ILE B 1 7 ? -3.381 16.578 10.625 1 98.38 7 ILE B CA 1
ATOM 892 C C . ILE B 1 7 ? -3.51 17.906 11.367 1 98.38 7 ILE B C 1
ATOM 894 O O . ILE B 1 7 ? -4.293 18.766 10.969 1 98.38 7 ILE B O 1
ATOM 898 N N . ASN B 1 8 ? -2.709 17.969 12.422 1 96.19 8 ASN B N 1
ATOM 899 C CA . ASN B 1 8 ? -2.973 19.062 13.344 1 96.19 8 ASN B CA 1
ATOM 900 C C . ASN B 1 8 ? -4.43 19.078 13.805 1 96.19 8 ASN B C 1
ATOM 902 O O . ASN B 1 8 ? -4.875 18.141 14.484 1 96.19 8 ASN B O 1
ATOM 906 N N . ASP B 1 9 ? -5.281 20.047 13.25 1 94.75 9 ASP B N 1
ATOM 907 C CA . ASP B 1 9 ? -6.672 20.094 13.688 1 94.75 9 ASP B CA 1
ATOM 908 C C . ASP B 1 9 ? -7.625 19.797 12.539 1 94.75 9 ASP B C 1
ATOM 910 O O . ASP B 1 9 ? -8.844 19.938 12.672 1 94.75 9 ASP B O 1
ATOM 914 N N . LEU B 1 10 ? -7.074 19.344 11.492 1 97.44 10 LEU B N 1
ATOM 915 C CA . LEU B 1 10 ? -7.871 19.047 10.312 1 97.44 10 LEU B CA 1
ATOM 916 C C . LEU B 1 10 ? -8.117 17.547 10.188 1 97.44 10 LEU B C 1
ATOM 918 O O . LEU B 1 10 ? -7.172 16.75 10.211 1 97.44 10 LEU B O 1
ATOM 922 N N . GLU B 1 11 ? -9.359 17.25 10.125 1 97.62 11 GLU B N 1
ATOM 923 C CA . GLU B 1 11 ? -9.695 15.828 10.008 1 97.62 11 GLU B CA 1
ATOM 924 C C . GLU B 1 11 ? -10.18 15.492 8.602 1 97.62 11 GLU B C 1
ATOM 926 O O . GLU B 1 11 ? -10.93 16.25 7.992 1 97.62 11 GLU B O 1
ATOM 931 N N . ASP B 1 12 ? -9.688 14.344 8.023 1 98.25 12 ASP B N 1
ATOM 932 C CA . ASP B 1 12 ? -10.125 13.891 6.711 1 98.25 12 ASP B CA 1
ATOM 933 C C . ASP B 1 12 ? -9.891 12.391 6.539 1 98.25 12 ASP B C 1
ATOM 935 O O . ASP B 1 12 ? -9.328 11.742 7.422 1 98.25 12 ASP B O 1
ATOM 939 N N . TRP B 1 13 ? -10.406 11.93 5.445 1 98.25 13 TRP B N 1
ATOM 940 C CA . TRP B 1 13 ? -10.18 10.539 5.082 1 98.25 13 TRP B CA 1
ATOM 941 C C . TRP B 1 13 ? -8.859 10.375 4.332 1 98.25 13 TRP B C 1
ATOM 943 O O . TRP B 1 13 ? -8.523 11.195 3.469 1 98.25 13 TRP B O 1
ATOM 953 N N . PHE B 1 14 ? -8.148 9.273 4.691 1 98.38 14 PHE B N 1
ATOM 954 C CA . PHE B 1 14 ? -6.883 8.93 4.059 1 98.38 14 PHE B CA 1
ATOM 955 C C . PHE B 1 14 ? -6.898 7.492 3.561 1 98.38 14 PHE B C 1
ATOM 957 O O . PHE B 1 14 ? -7.449 6.609 4.219 1 98.38 14 PHE B O 1
ATOM 964 N N . THR B 1 15 ? -6.293 7.355 2.398 1 97.5 15 THR B N 1
ATOM 965 C CA . THR B 1 15 ? -6.051 6.004 1.909 1 97.5 15 THR B CA 1
ATOM 966 C C . THR B 1 15 ? -4.715 5.469 2.428 1 97.5 15 THR B C 1
ATOM 968 O O . THR B 1 15 ? -3.699 6.164 2.365 1 97.5 15 THR B O 1
ATOM 971 N N . ILE B 1 16 ? -4.727 4.238 2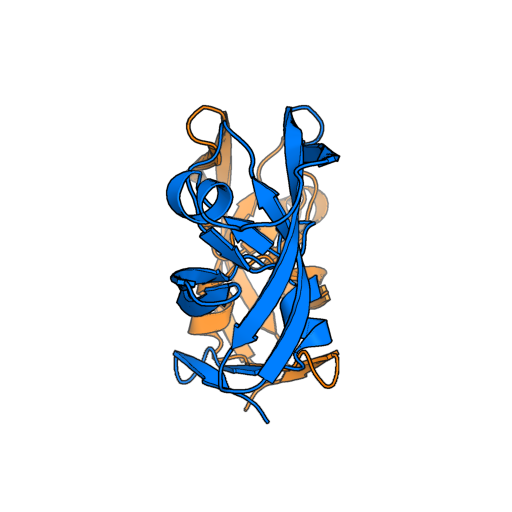.953 1 98.06 16 ILE B N 1
ATOM 972 C CA . ILE B 1 16 ? -3.477 3.59 3.342 1 98.06 16 ILE B CA 1
ATOM 973 C C . ILE B 1 16 ? -2.768 3.053 2.1 1 98.06 16 ILE B C 1
ATOM 975 O O . ILE B 1 16 ? -3.324 2.238 1.361 1 98.06 16 ILE B O 1
ATOM 979 N N . ASP B 1 17 ? -1.6 3.527 1.842 1 97 17 ASP B N 1
ATOM 980 C CA . ASP B 1 17 ? -0.773 3.127 0.708 1 97 17 ASP B CA 1
ATOM 981 C C . ASP B 1 17 ? 0.644 2.779 1.156 1 97 17 ASP B C 1
ATOM 983 O O . ASP B 1 17 ? 1.513 3.65 1.222 1 97 17 ASP B O 1
ATOM 987 N N . THR B 1 18 ? 0.881 1.519 1.356 1 97.31 18 THR B N 1
ATOM 988 C CA . THR B 1 18 ? 2.16 1.086 1.911 1 97.31 18 THR B CA 1
ATOM 989 C C . THR B 1 18 ? 3.24 1.077 0.834 1 97.31 18 THR B C 1
ATOM 991 O O . THR B 1 18 ? 4.418 0.872 1.132 1 97.31 18 THR B O 1
ATOM 994 N N . GLY B 1 19 ? 2.914 1.383 -0.394 1 93.75 19 GLY B N 1
ATOM 995 C CA . GLY B 1 19 ? 3.885 1.584 -1.459 1 93.75 19 GLY B CA 1
ATOM 996 C C . GLY B 1 19 ? 4.395 3.01 -1.541 1 93.75 19 GLY B C 1
ATOM 997 O O . GLY B 1 19 ? 5.375 3.285 -2.234 1 93.75 19 GLY B O 1
ATOM 998 N N . PHE B 1 20 ? 3.664 3.889 -0.923 1 93.44 20 PHE B N 1
ATOM 999 C CA . PHE B 1 20 ? 4.082 5.285 -0.872 1 93.44 20 PHE B CA 1
ATOM 1000 C C . PHE B 1 20 ? 5.352 5.441 -0.044 1 93.44 20 PHE B C 1
ATOM 1002 O O . PHE B 1 20 ? 5.406 5 1.106 1 93.44 20 PHE B O 1
ATOM 1009 N N . SER B 1 21 ? 6.344 6.113 -0.559 1 91.75 21 SER B N 1
ATOM 1010 C CA . SER B 1 21 ? 7.664 6.18 0.065 1 91.75 21 SER B CA 1
ATOM 1011 C C . SER B 1 21 ? 7.688 7.203 1.194 1 91.75 21 SER B C 1
ATOM 1013 O O . SER B 1 21 ? 8.633 7.242 1.985 1 91.75 21 SER B O 1
ATOM 1015 N N . GLY B 1 22 ? 6.707 8.078 1.287 1 93.06 22 GLY B N 1
ATOM 1016 C CA . GLY B 1 22 ? 6.637 9.055 2.361 1 93.06 22 GLY B CA 1
ATOM 1017 C C . GLY B 1 22 ? 5.789 8.602 3.531 1 93.06 22 GLY B C 1
ATOM 1018 O O . GLY B 1 22 ? 5.281 7.477 3.533 1 93.06 22 GLY B O 1
ATOM 1019 N N . GLU B 1 23 ? 5.645 9.469 4.488 1 97.06 23 GLU B N 1
ATOM 1020 C CA . GLU B 1 23 ? 4.793 9.164 5.633 1 97.06 23 GLU B CA 1
ATOM 1021 C C . GLU B 1 23 ? 3.34 9.539 5.359 1 97.06 23 GLU B C 1
ATOM 1023 O O . GLU B 1 23 ? 2.438 8.719 5.52 1 97.06 23 GLU B O 1
ATOM 1028 N N . ILE B 1 24 ? 3.148 10.812 4.938 1 98.31 24 ILE B N 1
ATOM 1029 C CA . ILE B 1 24 ? 1.802 11.305 4.676 1 98.31 24 ILE B CA 1
ATOM 1030 C C . ILE B 1 24 ? 1.818 12.227 3.455 1 98.31 24 ILE B C 1
ATOM 1032 O O . ILE B 1 24 ? 2.725 13.047 3.299 1 98.31 24 ILE B O 1
ATOM 1036 N N . MET B 1 25 ? 0.889 12.062 2.652 1 98.25 25 MET B N 1
ATOM 1037 C CA . MET B 1 25 ? 0.603 12.984 1.554 1 98.25 25 MET B CA 1
ATOM 1038 C C . MET B 1 25 ? -0.811 13.547 1.669 1 98.25 25 MET B C 1
ATOM 1040 O O . MET B 1 25 ? -1.744 12.82 2.018 1 98.25 25 MET B O 1
ATOM 1044 N N . VAL B 1 26 ? -0.975 14.82 1.326 1 98.5 26 VAL B N 1
ATOM 1045 C CA . VAL B 1 26 ? -2.305 15.422 1.402 1 98.5 26 VAL B CA 1
ATOM 1046 C C . VAL B 1 26 ? -2.576 16.234 0.142 1 98.5 26 VAL B C 1
ATOM 1048 O O . VAL B 1 26 ? -1.644 16.625 -0.572 1 98.5 26 VAL B O 1
ATOM 1051 N N . ASN B 1 27 ? -3.842 16.453 -0.095 1 97.69 27 ASN B N 1
ATOM 1052 C CA . ASN B 1 27 ? -4.223 17.359 -1.168 1 97.69 27 ASN B CA 1
ATOM 1053 C C . ASN B 1 27 ? -3.945 18.812 -0.792 1 97.69 27 ASN B C 1
ATOM 1055 O O . ASN B 1 27 ? -3.537 19.109 0.334 1 97.69 27 ASN B O 1
ATOM 1059 N N . TYR B 1 28 ? -4.164 19.688 -1.749 1 97.44 28 TYR B N 1
ATOM 1060 C CA . TYR B 1 28 ? -3.799 21.078 -1.556 1 97.44 28 TYR B CA 1
ATOM 1061 C C . TYR B 1 28 ? -4.66 21.734 -0.476 1 97.44 28 TYR B C 1
ATOM 1063 O O . TYR B 1 28 ? -4.184 22.562 0.289 1 97.44 28 TYR B O 1
ATOM 1071 N N . GLU B 1 29 ? -5.891 21.438 -0.389 1 97.31 29 GLU B N 1
ATOM 1072 C CA . GLU B 1 29 ? -6.812 22.047 0.566 1 97.31 29 GLU B CA 1
ATOM 1073 C C . GLU B 1 29 ? -6.328 21.844 2 1 97.31 29 GLU B C 1
ATOM 1075 O O . GLU B 1 29 ? -6.371 22.781 2.805 1 97.31 29 GLU B O 1
ATOM 1080 N N . ILE B 1 30 ? -5.895 20.688 2.285 1 98 30 ILE B N 1
ATOM 1081 C CA . ILE B 1 30 ? -5.371 20.406 3.615 1 98 30 ILE B CA 1
ATOM 1082 C C . ILE B 1 30 ? -4.004 21.062 3.789 1 98 30 ILE B C 1
ATOM 1084 O O . ILE B 1 30 ? -3.75 21.719 4.797 1 98 30 ILE B O 1
ATOM 1088 N N . PHE B 1 31 ? -3.137 20.891 2.791 1 98.5 31 PHE B N 1
ATOM 1089 C CA . PHE B 1 31 ? -1.769 21.391 2.867 1 98.5 31 PHE B CA 1
ATOM 1090 C C . PHE B 1 31 ? -1.752 22.891 3.129 1 98.5 31 PHE B C 1
ATOM 1092 O O . PHE B 1 31 ? -0.98 23.375 3.961 1 98.5 31 PHE B O 1
ATOM 1099 N N . ASP B 1 32 ? -2.566 23.531 2.434 1 97.88 32 ASP B N 1
ATOM 1100 C CA . ASP B 1 32 ? -2.615 25 2.504 1 97.88 32 ASP B CA 1
ATOM 1101 C C . ASP B 1 32 ? -3.021 25.469 3.898 1 97.88 32 ASP B C 1
ATOM 1103 O O . ASP B 1 32 ? -2.609 26.531 4.344 1 97.88 32 ASP B O 1
ATOM 1107 N N . LYS B 1 33 ? -3.766 24.734 4.566 1 98.12 33 LYS B N 1
ATOM 1108 C CA . LYS B 1 33 ? -4.328 25.125 5.855 1 98.12 33 LYS B CA 1
ATOM 1109 C C . LYS B 1 33 ? -3.352 24.828 6.992 1 98.12 33 LYS B C 1
ATOM 1111 O O . LYS B 1 33 ? -3.566 25.266 8.125 1 98.12 33 LYS B O 1
ATOM 1116 N N . ILE B 1 34 ? -2.346 24.062 6.762 1 97.56 34 ILE B N 1
ATOM 1117 C CA . ILE B 1 34 ? -1.326 23.797 7.77 1 97.56 34 ILE B CA 1
ATOM 1118 C C . ILE B 1 34 ? -0.513 25.062 8.023 1 97.56 34 ILE B C 1
ATOM 1120 O O . ILE B 1 34 ? 0.069 25.625 7.098 1 97.56 34 ILE B O 1
ATOM 1124 N N . PRO B 1 35 ? -0.472 25.484 9.312 1 94.81 35 PRO B N 1
ATOM 1125 C CA . PRO B 1 35 ? 0.084 26.812 9.609 1 94.81 35 PRO B CA 1
ATOM 1126 C C . PRO B 1 35 ? 1.6 26.781 9.789 1 94.81 35 PRO B C 1
ATOM 1128 O O . PRO B 1 35 ? 2.129 27.438 10.695 1 94.81 35 PRO B O 1
ATOM 1131 N N . PHE B 1 36 ? 2.326 25.969 9.219 1 95.5 36 PHE B N 1
ATOM 1132 C CA . PHE B 1 36 ? 3.779 25.906 9.312 1 95.5 36 PHE B CA 1
ATOM 1133 C C . PHE B 1 36 ? 4.422 26.219 7.965 1 95.5 36 PHE B C 1
ATOM 1135 O O . PHE B 1 36 ? 3.783 26.094 6.918 1 95.5 36 PHE B O 1
ATOM 1142 N N . PRO B 1 37 ? 5.641 26.672 8.016 1 97.5 37 PRO B N 1
ATOM 1143 C CA . PRO B 1 37 ? 6.305 27.031 6.758 1 97.5 37 PRO B CA 1
ATOM 1144 C C . PRO B 1 37 ? 6.453 25.844 5.809 1 97.5 37 PRO B C 1
ATOM 1146 O O . PRO B 1 37 ? 6.668 24.719 6.258 1 97.5 37 PRO B O 1
ATOM 1149 N N . THR B 1 38 ? 6.383 26.188 4.543 1 98.38 38 THR B N 1
ATOM 1150 C CA . THR B 1 38 ? 6.598 25.203 3.492 1 98.38 38 THR B CA 1
ATOM 1151 C C . THR B 1 38 ? 8.086 25.062 3.178 1 98.38 38 THR B C 1
ATOM 1153 O O . THR B 1 38 ? 8.812 26.062 3.127 1 98.38 38 THR B O 1
ATOM 1156 N N . PHE B 1 39 ? 8.562 23.844 2.949 1 98.69 39 PHE B N 1
ATOM 1157 C CA . PHE B 1 39 ? 9.922 23.625 2.471 1 98.69 39 PHE B CA 1
ATOM 1158 C C . PHE B 1 39 ? 9.93 22.703 1.257 1 98.69 39 PHE B C 1
ATOM 1160 O O . PHE B 1 39 ? 8.93 22.047 0.966 1 98.69 39 PHE B O 1
ATOM 1167 N N . ASN B 1 40 ? 11.016 22.766 0.5 1 98.44 40 ASN B N 1
ATOM 1168 C CA . ASN B 1 40 ? 11.242 21.828 -0.598 1 98.44 40 ASN B CA 1
ATOM 1169 C C . ASN B 1 40 ? 11.586 20.438 -0.084 1 98.44 40 ASN B C 1
ATOM 1171 O O . ASN B 1 40 ? 12.602 20.25 0.598 1 98.44 40 ASN B O 1
ATOM 1175 N N . ALA B 1 41 ? 10.719 19.547 -0.37 1 97.94 41 ALA B N 1
ATOM 1176 C CA . ALA B 1 41 ? 10.906 18.188 0.147 1 97.94 41 ALA B CA 1
ATOM 1177 C C . ALA B 1 41 ? 11.578 17.297 -0.892 1 97.94 41 ALA B C 1
ATOM 1179 O O . ALA B 1 41 ? 11.633 16.078 -0.724 1 97.94 41 ALA B O 1
ATOM 1180 N N . GLY B 1 42 ? 12.023 17.812 -1.943 1 97.06 42 GLY B N 1
ATOM 1181 C CA . GLY B 1 42 ? 12.664 17.031 -2.988 1 97.06 42 GLY B CA 1
ATOM 1182 C C . GLY B 1 42 ? 11.68 16.391 -3.951 1 97.06 42 GLY B C 1
ATOM 1183 O O . GLY B 1 42 ? 10.719 17.047 -4.379 1 97.06 42 GLY B O 1
ATOM 1184 N N . PHE B 1 43 ? 12.047 15.102 -4.406 1 95.5 43 PHE B N 1
ATOM 1185 C CA . PHE B 1 43 ? 11.227 14.438 -5.41 1 95.5 43 PHE B CA 1
ATOM 1186 C C . PHE B 1 43 ? 10.688 13.117 -4.883 1 95.5 43 PHE B C 1
ATOM 1188 O O . PHE B 1 43 ? 11.367 12.43 -4.117 1 95.5 43 PHE B O 1
ATOM 1195 N N . VAL B 1 44 ? 9.484 12.875 -5.23 1 92.94 44 VAL B N 1
ATOM 1196 C CA . VAL B 1 44 ? 8.898 11.555 -5.031 1 92.94 44 VAL B CA 1
ATOM 1197 C C . VAL B 1 44 ? 8.695 10.867 -6.383 1 92.94 44 VAL B C 1
ATOM 1199 O O . VAL B 1 44 ? 8.062 11.422 -7.281 1 92.94 44 VAL B O 1
ATOM 1202 N N . CYS B 1 45 ? 9.242 9.672 -6.461 1 89.81 45 CYS B N 1
ATOM 1203 C CA . CYS B 1 45 ? 9.156 8.945 -7.723 1 89.81 45 CYS B CA 1
ATOM 1204 C C . CYS B 1 45 ? 8.133 7.82 -7.629 1 89.81 45 CYS B C 1
ATOM 1206 O O . CYS B 1 45 ? 8.195 6.992 -6.715 1 89.81 45 CYS B O 1
ATOM 1208 N N . ILE B 1 46 ? 7.273 7.836 -8.562 1 83.12 46 ILE B N 1
ATOM 1209 C CA . ILE B 1 46 ? 6.266 6.785 -8.641 1 83.12 46 ILE B CA 1
ATOM 1210 C C . ILE B 1 46 ? 6.82 5.594 -9.414 1 83.12 46 ILE B C 1
ATOM 1212 O O . ILE B 1 46 ? 6.547 4.438 -9.078 1 83.12 46 ILE B O 1
ATOM 1216 N N . THR B 1 47 ? 7.559 5.938 -10.422 1 79.94 47 THR B N 1
ATOM 1217 C CA . THR B 1 47 ? 8.32 4.957 -11.18 1 79.94 47 THR B CA 1
ATOM 1218 C C . THR B 1 47 ? 9.75 5.445 -11.422 1 79.94 47 THR B C 1
ATOM 1220 O O . THR B 1 47 ? 10.102 6.559 -11.023 1 79.94 47 THR B O 1
ATOM 1223 N N . GLU B 1 48 ? 10.516 4.555 -11.969 1 78.44 48 GLU B N 1
ATOM 1224 C CA . GLU B 1 48 ? 11.898 4.93 -12.25 1 78.44 48 GLU B CA 1
ATOM 1225 C C . GLU B 1 48 ? 11.969 6.164 -13.141 1 78.44 48 GLU B C 1
ATOM 1227 O O . GLU B 1 48 ? 12.906 6.957 -13.039 1 78.44 48 GLU B O 1
ATOM 1232 N N . ASN B 1 49 ? 10.977 6.43 -13.93 1 79.38 49 ASN B N 1
ATOM 1233 C CA . ASN B 1 49 ? 11.055 7.5 -14.922 1 79.38 49 ASN B CA 1
ATOM 1234 C C . ASN B 1 49 ? 10.055 8.609 -14.625 1 79.38 49 ASN B C 1
ATOM 1236 O O . ASN B 1 49 ? 9.906 9.547 -15.406 1 79.38 49 ASN B O 1
ATOM 1240 N N . GLU B 1 50 ? 9.344 8.5 -13.547 1 85.31 50 GLU B N 1
ATOM 1241 C CA . GLU B 1 50 ? 8.32 9.492 -13.242 1 85.31 50 GLU B CA 1
ATOM 1242 C C . GLU B 1 50 ? 8.438 9.977 -11.805 1 85.31 50 GLU B C 1
ATOM 1244 O O . GLU B 1 50 ? 7.93 9.336 -10.875 1 85.31 50 GLU B O 1
ATOM 1249 N N . CYS B 1 51 ? 9.023 11.148 -11.773 1 92.44 51 CYS B N 1
ATOM 1250 C CA . CYS B 1 51 ? 9.227 11.766 -10.469 1 92.44 51 CYS B CA 1
ATOM 1251 C C . CYS B 1 51 ? 8.578 13.141 -10.406 1 92.44 51 CYS B C 1
ATOM 1253 O O . CYS B 1 51 ? 8.5 13.836 -11.422 1 92.44 51 CYS B O 1
ATOM 1255 N N . TYR B 1 52 ? 8.094 13.469 -9.266 1 93.25 52 TYR B N 1
ATOM 1256 C CA . TYR B 1 52 ? 7.414 14.742 -9.07 1 93.25 52 TYR B CA 1
ATOM 1257 C C . TYR B 1 52 ? 8.023 15.516 -7.902 1 93.25 52 TYR B C 1
ATOM 1259 O O . TYR B 1 52 ? 8.398 14.922 -6.891 1 93.25 52 TYR B O 1
ATOM 1267 N N . ALA B 1 53 ? 8.109 16.797 -8.094 1 96.75 53 ALA B N 1
ATOM 1268 C CA . ALA B 1 53 ? 8.523 17.641 -6.977 1 96.75 53 ALA B CA 1
ATOM 1269 C C . ALA B 1 53 ? 7.5 17.594 -5.844 1 96.75 53 ALA B C 1
ATOM 1271 O O . ALA B 1 53 ? 6.293 17.578 -6.086 1 96.75 53 ALA B O 1
ATOM 1272 N N . ALA B 1 54 ? 8.047 17.609 -4.621 1 97.94 54 ALA B N 1
ATOM 1273 C CA . ALA B 1 54 ? 7.191 17.578 -3.439 1 97.94 54 ALA B CA 1
ATOM 1274 C C . ALA B 1 54 ? 7.477 18.766 -2.525 1 97.94 54 ALA B C 1
ATOM 1276 O O . ALA B 1 54 ? 8.617 19.219 -2.418 1 97.94 54 ALA B O 1
ATOM 1277 N N . PHE B 1 55 ? 6.465 19.203 -1.913 1 98.62 55 PHE B N 1
ATOM 1278 C CA . PHE B 1 55 ? 6.551 20.234 -0.882 1 98.62 55 PHE B CA 1
ATOM 1279 C C . PHE B 1 55 ? 6.152 19.672 0.477 1 98.62 55 PHE B C 1
ATOM 1281 O O . PHE B 1 55 ? 5.242 18.844 0.57 1 98.62 55 PHE B O 1
ATOM 1288 N N . GLY B 1 56 ? 6.824 20.156 1.507 1 98.75 56 GLY B N 1
ATOM 1289 C CA . GLY B 1 56 ? 6.594 19.578 2.82 1 98.75 56 GLY B CA 1
ATOM 1290 C C . GLY B 1 56 ? 6.285 20.609 3.883 1 98.75 56 GLY B C 1
ATOM 1291 O O . GLY B 1 56 ? 6.652 21.781 3.742 1 98.75 56 GLY B O 1
ATOM 1292 N N . LYS B 1 57 ? 5.613 20.266 4.836 1 98.56 57 LYS B N 1
ATOM 1293 C CA . LYS B 1 57 ? 5.414 21 6.086 1 98.56 57 LYS B CA 1
ATOM 1294 C C . LYS B 1 57 ? 5.512 20.062 7.289 1 98.56 57 LYS B C 1
ATOM 1296 O O . LYS B 1 57 ? 5.051 18.922 7.23 1 98.56 57 LYS B O 1
ATOM 1301 N N . ILE B 1 58 ? 6.066 20.547 8.352 1 98.31 58 ILE B N 1
ATOM 1302 C CA . ILE B 1 58 ? 6.059 19.797 9.602 1 98.31 58 ILE B CA 1
ATOM 1303 C C . ILE B 1 58 ? 4.68 19.906 10.25 1 98.31 58 ILE B C 1
ATOM 1305 O O . ILE B 1 58 ? 4.078 20.984 10.289 1 98.31 58 ILE B O 1
ATOM 1309 N N . SER B 1 59 ? 4.191 18.766 10.695 1 98.19 59 SER B N 1
ATOM 1310 C CA . SER B 1 59 ? 2.855 18.734 11.281 1 98.19 59 SER B CA 1
ATOM 1311 C C . SER B 1 59 ? 2.717 17.594 12.281 1 98.19 59 SER B C 1
ATOM 1313 O O . SER B 1 59 ? 3.666 16.844 12.516 1 98.19 59 SER B O 1
ATOM 1315 N N . THR B 1 60 ? 1.535 17.531 12.891 1 98.19 60 THR B N 1
ATOM 1316 C CA . THR B 1 60 ? 1.17 16.422 13.766 1 98.19 60 THR B CA 1
ATOM 1317 C C . THR B 1 60 ? 0.12 15.539 13.102 1 98.19 60 THR B C 1
ATOM 1319 O O . THR B 1 60 ? -0.832 16.031 12.5 1 98.19 60 THR B O 1
ATOM 1322 N N . LEU B 1 61 ? 0.327 14.289 13.172 1 98.44 61 LEU B N 1
ATOM 1323 C CA . LEU B 1 61 ? -0.623 13.281 12.719 1 98.44 61 LEU B CA 1
ATOM 1324 C C . LEU B 1 61 ? -1.233 12.539 13.898 1 98.44 61 LEU B C 1
ATOM 1326 O O . LEU B 1 61 ? -0.512 12.062 14.781 1 98.44 61 LEU B O 1
ATOM 1330 N N . ARG B 1 62 ? -2.52 12.516 13.945 1 98 62 ARG B N 1
ATOM 1331 C CA . ARG B 1 62 ? -3.234 11.781 14.984 1 98 62 ARG B CA 1
ATOM 1332 C C . ARG B 1 62 ? -4.16 10.734 14.367 1 98 62 ARG B C 1
ATOM 1334 O O . ARG B 1 62 ? -4.953 11.047 13.477 1 98 62 ARG B O 1
ATOM 1341 N N . ILE B 1 63 ? -4.02 9.5 14.797 1 97 63 ILE B N 1
ATOM 1342 C CA . ILE B 1 63 ? -4.883 8.391 14.406 1 97 63 ILE B CA 1
ATOM 1343 C C . ILE B 1 63 ? -5.242 7.562 15.633 1 97 63 ILE B C 1
ATOM 1345 O O . ILE B 1 63 ? -4.359 7.137 16.391 1 97 63 ILE B O 1
ATOM 1349 N N . LEU B 1 64 ? -6.52 7.324 15.812 1 95.81 64 LEU B N 1
ATOM 1350 C CA . LEU B 1 64 ? -7.012 6.473 16.891 1 95.81 64 LEU B CA 1
ATOM 1351 C C . LEU B 1 64 ? -6.422 6.906 18.234 1 95.81 64 LEU B C 1
ATOM 1353 O O . LEU B 1 64 ? -6.051 6.062 19.047 1 95.81 64 LEU B O 1
ATOM 1357 N N . GLY B 1 65 ? -6.203 8.203 18.391 1 92.69 65 GLY B N 1
ATOM 1358 C CA . GLY B 1 65 ? -5.77 8.758 19.656 1 92.69 65 GLY B CA 1
ATOM 1359 C C . GLY B 1 65 ? -4.258 8.836 19.781 1 92.69 65 GLY B C 1
ATOM 1360 O O . GLY B 1 65 ? -3.742 9.453 20.719 1 92.69 65 GLY B O 1
ATOM 1361 N N . ASN B 1 66 ? -3.494 8.133 18.938 1 95.56 66 ASN B N 1
ATOM 1362 C CA . ASN B 1 66 ? -2.039 8.234 18.891 1 95.56 66 ASN B CA 1
ATOM 1363 C C . ASN B 1 66 ? -1.582 9.406 18.031 1 95.56 66 ASN B C 1
ATOM 1365 O O . ASN B 1 66 ? -2.262 9.773 17.078 1 95.56 66 ASN B O 1
ATOM 1369 N N . GLU B 1 67 ? -0.389 9.914 18.453 1 97.06 67 GLU B N 1
ATOM 1370 C CA . GLU B 1 67 ? 0.077 11.109 17.766 1 97.06 67 GLU B CA 1
ATOM 1371 C C . GLU B 1 67 ? 1.569 11.023 17.453 1 97.06 67 GLU B C 1
ATOM 1373 O O . GLU B 1 67 ? 2.35 10.539 18.281 1 97.06 67 GLU B O 1
ATOM 1378 N N . ILE B 1 68 ? 1.964 11.531 16.297 1 98.12 68 ILE B N 1
ATOM 1379 C CA . ILE B 1 68 ? 3.371 11.664 15.945 1 98.12 68 ILE B CA 1
ATOM 1380 C C . ILE B 1 68 ? 3.598 12.984 15.219 1 98.12 68 ILE B C 1
ATOM 1382 O O . ILE B 1 68 ? 2.676 13.531 14.602 1 98.12 68 ILE B O 1
ATOM 1386 N N . ASN B 1 69 ? 4.836 13.445 15.336 1 97.94 69 ASN B N 1
ATOM 1387 C CA . ASN B 1 69 ? 5.289 14.484 14.414 1 97.94 69 ASN B CA 1
ATOM 1388 C C . ASN B 1 69 ? 5.699 13.891 13.07 1 97.94 69 ASN B C 1
ATOM 1390 O O . ASN B 1 69 ? 6.316 12.82 13.016 1 97.94 69 ASN B O 1
ATOM 1394 N N . THR B 1 70 ? 5.355 14.602 12.031 1 97.69 70 THR B N 1
ATOM 1395 C CA . THR B 1 70 ? 5.656 14.055 10.711 1 97.69 70 THR B CA 1
ATOM 1396 C C . THR B 1 70 ? 5.816 15.172 9.688 1 97.69 70 THR B C 1
ATOM 1398 O O . THR B 1 70 ? 5.508 16.328 9.969 1 97.69 70 THR B O 1
ATOM 1401 N N . VAL B 1 71 ? 6.41 14.797 8.617 1 98.06 71 VAL B N 1
ATOM 1402 C CA . VAL B 1 71 ? 6.41 15.664 7.441 1 98.06 71 VAL B CA 1
ATOM 1403 C C . VAL B 1 71 ? 5.223 15.32 6.547 1 98.06 71 VAL B C 1
ATOM 1405 O O . VAL B 1 71 ? 5.07 14.172 6.117 1 98.06 71 VAL B O 1
ATOM 1408 N N . VAL B 1 72 ? 4.406 16.312 6.352 1 98.62 72 VAL B N 1
ATOM 1409 C CA . VAL B 1 72 ? 3.285 16.172 5.43 1 98.62 72 VAL B CA 1
ATOM 1410 C C . VAL B 1 72 ? 3.68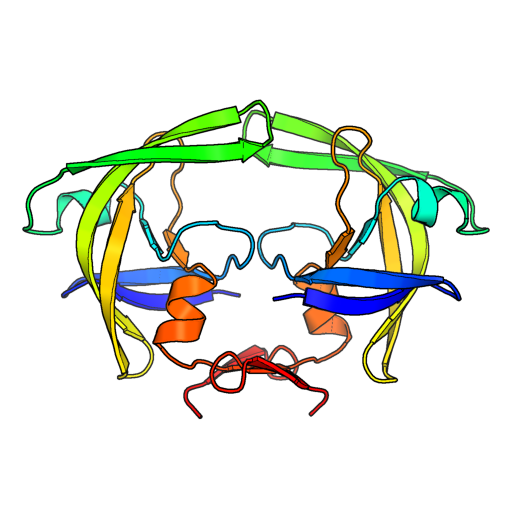4 16.672 4.043 1 98.62 72 VAL B C 1
ATOM 1412 O O . VAL B 1 72 ? 4.211 17.781 3.908 1 98.62 72 VAL B O 1
ATOM 1415 N N . LEU B 1 73 ? 3.424 15.852 3.049 1 98.5 73 LEU B N 1
ATOM 1416 C CA . LEU B 1 73 ? 3.836 16.188 1.693 1 98.5 73 LEU B CA 1
ATOM 1417 C C . LEU B 1 73 ? 2.637 16.625 0.853 1 98.5 73 LEU B C 1
ATOM 1419 O O . LEU B 1 73 ? 1.541 16.078 1.004 1 98.5 73 LEU B O 1
ATOM 1423 N N . TRP B 1 74 ? 2.906 17.516 -0.024 1 98.44 74 TRP B N 1
ATOM 1424 C CA . TRP B 1 74 ? 2.004 1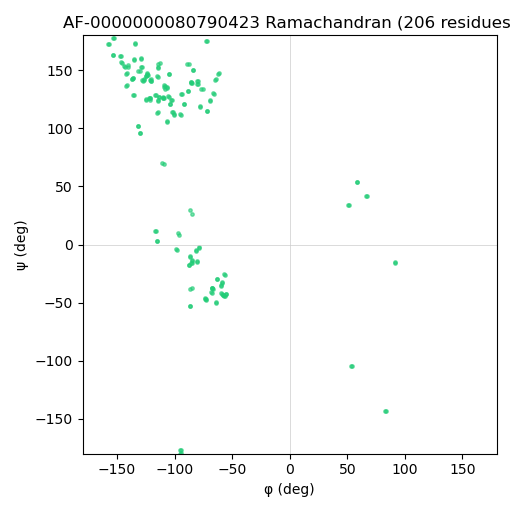7.859 -1.119 1 98.44 74 TRP B CA 1
ATOM 1425 C C . TRP B 1 74 ? 2.711 17.734 -2.465 1 98.44 74 TRP B C 1
ATOM 1427 O O . TRP B 1 74 ? 3.803 18.281 -2.65 1 98.44 74 TRP B O 1
ATOM 1437 N N . ILE B 1 75 ? 2.125 16.984 -3.273 1 96.88 75 ILE B N 1
ATOM 1438 C CA . ILE B 1 75 ? 2.57 16.812 -4.652 1 96.88 75 ILE B CA 1
ATOM 1439 C C . ILE B 1 75 ? 1.505 17.359 -5.605 1 96.88 75 ILE B C 1
ATOM 1441 O O . ILE B 1 75 ? 0.444 16.75 -5.766 1 96.88 75 ILE B O 1
ATOM 1445 N N . PRO B 1 76 ? 1.725 18.375 -6.312 1 96 76 PRO B N 1
ATOM 1446 C CA . PRO B 1 76 ? 0.703 19.094 -7.07 1 96 76 PRO B CA 1
ATOM 1447 C C . PRO B 1 76 ? -0.006 18.219 -8.094 1 96 76 PRO B C 1
ATOM 1449 O O . PRO B 1 76 ? -1.201 18.391 -8.344 1 96 76 PRO B O 1
ATOM 1452 N N . GLN B 1 77 ? 0.694 17.266 -8.641 1 91.56 77 GLN B N 1
ATOM 1453 C CA . GLN B 1 77 ? 0.151 16.453 -9.727 1 91.56 77 GLN B CA 1
ATOM 1454 C C . GLN B 1 77 ? -0.74 15.344 -9.188 1 91.56 77 GLN B C 1
ATOM 1456 O O . GLN B 1 77 ? -1.422 14.664 -9.961 1 91.56 77 GLN B O 1
ATOM 1461 N N . LEU B 1 78 ? -0.706 15.305 -7.836 1 90.19 78 LEU B N 1
ATOM 1462 C CA . LEU B 1 78 ? -1.469 14.234 -7.203 1 90.19 78 LEU B CA 1
ATOM 1463 C C . LEU B 1 78 ? -2.525 14.797 -6.262 1 90.19 78 LEU B C 1
ATOM 1465 O O . L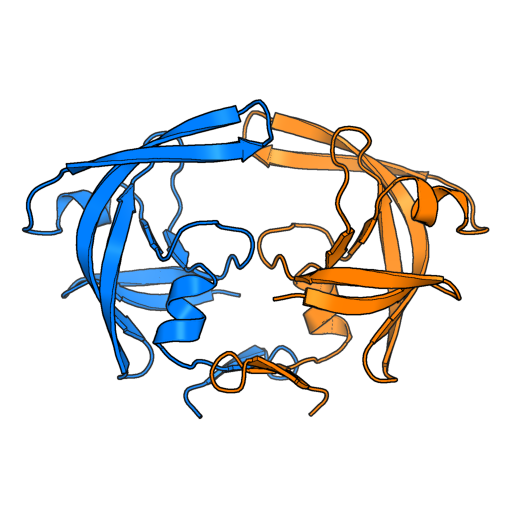EU B 1 78 ? -2.25 15.734 -5.504 1 90.19 78 LEU B O 1
ATOM 1469 N N . ASP B 1 79 ? -3.732 14.453 -6.445 1 90.62 79 ASP B N 1
ATOM 1470 C CA . ASP B 1 79 ? -4.824 14.938 -5.609 1 90.62 79 ASP B CA 1
ATOM 1471 C C . ASP B 1 79 ? -5.371 13.82 -4.719 1 90.62 79 ASP B C 1
ATOM 1473 O O . ASP B 1 79 ? -6.512 13.391 -4.883 1 90.62 79 ASP B O 1
ATOM 1477 N N . GLU B 1 80 ? -4.551 13.414 -3.754 1 93.31 80 GLU B N 1
ATOM 1478 C CA . GLU B 1 80 ? -4.938 12.305 -2.879 1 93.31 80 GLU B CA 1
ATOM 1479 C C . GLU B 1 80 ? -4.449 12.539 -1.452 1 93.31 80 GLU B C 1
ATOM 1481 O O . GLU B 1 80 ? -3.5 13.289 -1.229 1 93.31 80 GLU B O 1
ATOM 1486 N N . ASN B 1 81 ? -5.094 12.008 -0.503 1 98.19 81 ASN B N 1
ATOM 1487 C CA . ASN B 1 81 ? -4.641 11.859 0.876 1 98.19 81 ASN B CA 1
ATOM 1488 C C . ASN B 1 81 ? -4.16 10.445 1.164 1 98.19 81 ASN B C 1
ATOM 1490 O O . ASN B 1 81 ? -4.953 9.5 1.165 1 98.19 81 ASN B O 1
ATOM 1494 N N . LEU B 1 82 ? -2.875 10.336 1.424 1 97.94 82 LEU B N 1
ATOM 1495 C CA . LEU B 1 82 ? -2.301 9.008 1.615 1 97.94 82 LEU B CA 1
ATOM 1496 C C . LEU B 1 82 ? -1.576 8.922 2.953 1 97.94 82 LEU B C 1
ATOM 1498 O O . LEU B 1 82 ? -0.952 9.891 3.395 1 97.94 82 LEU B O 1
ATOM 1502 N N . ILE B 1 83 ? -1.633 7.793 3.557 1 98.38 83 ILE B N 1
ATOM 1503 C CA . ILE B 1 83 ? -0.778 7.426 4.68 1 98.38 83 ILE B CA 1
ATOM 1504 C C . ILE B 1 83 ? 0.145 6.281 4.273 1 98.38 83 ILE B C 1
ATOM 1506 O O . ILE B 1 83 ? -0.318 5.238 3.805 1 98.38 83 ILE B O 1
ATOM 1510 N N . GLY B 1 84 ? 1.372 6.52 4.441 1 97.81 84 GLY B N 1
ATOM 1511 C CA . GLY B 1 84 ? 2.361 5.52 4.066 1 97.81 84 GLY B CA 1
ATOM 1512 C C . GLY B 1 84 ? 2.799 4.648 5.227 1 97.81 84 GLY B C 1
ATOM 1513 O O . GLY B 1 84 ? 2.371 4.855 6.363 1 97.81 84 GLY B O 1
ATOM 1514 N N . GLU B 1 85 ? 3.688 3.758 4.875 1 97.5 85 GLU B N 1
ATOM 1515 C CA . GLU B 1 85 ? 4.109 2.738 5.832 1 97.5 85 GLU B CA 1
ATOM 1516 C C . GLU B 1 85 ? 4.883 3.355 6.992 1 97.5 85 GLU B C 1
ATOM 1518 O O . GLU B 1 85 ? 4.758 2.914 8.133 1 97.5 85 GLU B O 1
ATOM 1523 N N . GLY B 1 86 ? 5.691 4.352 6.688 1 97.25 86 GLY B N 1
ATOM 1524 C CA . GLY B 1 86 ? 6.477 4.992 7.73 1 97.25 86 GLY B CA 1
ATOM 1525 C C . GLY B 1 86 ? 5.629 5.516 8.875 1 97.25 86 GLY B C 1
ATOM 1526 O O . GLY B 1 86 ? 5.996 5.363 10.047 1 97.25 86 GLY B O 1
ATOM 1527 N N . ALA B 1 87 ? 4.535 6.109 8.539 1 97.81 87 ALA B N 1
ATOM 1528 C CA . ALA B 1 87 ? 3.639 6.641 9.562 1 97.81 87 ALA B CA 1
ATOM 1529 C C . ALA B 1 87 ? 2.988 5.516 10.359 1 97.81 87 ALA B C 1
ATOM 1531 O O . ALA B 1 87 ? 2.828 5.621 11.578 1 97.81 87 ALA B O 1
ATOM 1532 N N . LEU B 1 88 ? 2.584 4.461 9.68 1 97.44 88 LEU B N 1
ATOM 1533 C CA . LEU B 1 88 ? 1.967 3.314 10.336 1 97.44 88 LEU B CA 1
ATOM 1534 C C . LEU B 1 88 ? 2.916 2.701 11.367 1 97.44 88 LEU B C 1
ATOM 1536 O O . LEU B 1 88 ? 2.492 2.326 12.461 1 97.44 88 LEU B O 1
ATOM 1540 N N . ILE B 1 89 ? 4.164 2.607 10.992 1 97.56 89 ILE B N 1
ATOM 1541 C CA . ILE B 1 89 ? 5.191 2.049 11.867 1 97.56 89 ILE B CA 1
ATOM 1542 C C . ILE B 1 89 ? 5.359 2.939 13.094 1 97.56 89 ILE B C 1
ATOM 1544 O O . ILE B 1 89 ? 5.348 2.455 14.227 1 97.56 89 ILE B O 1
ATOM 1548 N N . LYS B 1 90 ? 5.523 4.238 12.891 1 97.5 90 LYS B N 1
ATOM 1549 C CA . LYS B 1 90 ? 5.727 5.18 13.984 1 97.5 90 LYS B CA 1
ATOM 1550 C C . LYS B 1 90 ? 4.547 5.168 14.953 1 97.5 90 LYS B C 1
ATOM 1552 O O . LYS B 1 90 ? 4.723 5.309 16.156 1 97.5 90 LYS B O 1
ATOM 1557 N N . LEU B 1 91 ? 3.361 4.973 14.383 1 97.38 91 LEU B N 1
ATOM 1558 C CA . LEU B 1 91 ? 2.148 5.004 15.195 1 97.38 91 LEU B CA 1
ATOM 1559 C C . LEU B 1 91 ? 1.877 3.641 15.82 1 97.38 91 LEU B C 1
ATOM 1561 O O . LEU B 1 91 ? 1.052 3.521 16.734 1 97.38 91 LEU B O 1
ATOM 1565 N N . GLY B 1 92 ? 2.52 2.613 15.305 1 96.62 92 GLY B N 1
ATOM 1566 C CA . GLY B 1 92 ? 2.334 1.265 15.812 1 96.62 92 GLY B CA 1
ATOM 1567 C C . GLY B 1 92 ? 0.945 0.712 15.555 1 96.62 92 GLY B C 1
ATOM 1568 O O . GLY B 1 92 ? 0.343 0.092 16.438 1 96.62 92 GLY B O 1
ATOM 1569 N N . LEU B 1 93 ? 0.415 0.928 14.406 1 97 93 LEU B N 1
ATOM 1570 C CA . LEU B 1 93 ? -0.951 0.525 14.094 1 97 93 LEU B CA 1
ATOM 1571 C C . LEU B 1 93 ? -0.985 -0.897 13.547 1 97 93 LEU B C 1
ATOM 1573 O O . LEU B 1 93 ? 0.028 -1.403 13.062 1 97 93 LEU B O 1
ATOM 1577 N N . VAL B 1 94 ? -2.094 -1.471 13.719 1 97.19 94 VAL B N 1
ATOM 1578 C CA . VAL B 1 94 ? -2.367 -2.799 13.18 1 97.19 94 VAL B CA 1
ATOM 1579 C C . VAL B 1 94 ? -3.498 -2.715 12.148 1 97.19 94 VAL B C 1
ATOM 1581 O O . VAL B 1 94 ? -4.559 -2.158 12.438 1 97.19 94 VAL B O 1
ATOM 1584 N N . ILE B 1 95 ? -3.273 -3.248 11.008 1 97.56 95 ILE B N 1
ATOM 1585 C CA . ILE B 1 95 ? -4.312 -3.328 9.984 1 97.56 95 ILE B CA 1
ATOM 1586 C C . ILE B 1 95 ? -4.848 -4.754 9.906 1 97.56 95 ILE B C 1
ATOM 1588 O O . ILE B 1 95 ? -4.098 -5.695 9.641 1 97.56 95 ILE B O 1
ATOM 1592 N N . ASN B 1 96 ? -6.121 -4.895 10.125 1 97.44 96 ASN B N 1
ATOM 1593 C CA . ASN B 1 96 ? -6.805 -6.184 10.094 1 97.44 96 ASN B CA 1
ATOM 1594 C C . ASN B 1 96 ? -7.672 -6.324 8.844 1 97.44 96 ASN B C 1
ATOM 1596 O O . ASN B 1 96 ? -8.781 -5.785 8.789 1 97.44 96 ASN B O 1
ATOM 1600 N N . TYR B 1 97 ? -7.234 -7.113 7.895 1 96.94 97 TYR B N 1
ATOM 1601 C CA . TYR B 1 97 ? -7.961 -7.258 6.637 1 96.94 97 TYR B CA 1
ATOM 1602 C C . TYR B 1 97 ? -9.039 -8.328 6.75 1 96.94 97 TYR B C 1
ATOM 1604 O O . TYR B 1 97 ? -9.875 -8.469 5.855 1 96.94 97 TYR B O 1
ATOM 1612 N N . LYS B 1 98 ? -9.016 -9.055 7.805 1 95 98 LYS B N 1
ATOM 1613 C CA . LYS B 1 98 ? -10.109 -9.984 8.07 1 95 98 LYS B CA 1
ATOM 1614 C C . LYS B 1 98 ? -11.367 -9.234 8.5 1 95 98 LYS B C 1
ATOM 1616 O O . LYS B 1 98 ? -12.453 -9.484 7.973 1 95 98 LYS B O 1
ATOM 1621 N N . ASP B 1 99 ? -11.195 -8.32 9.43 1 95.31 99 ASP B N 1
ATOM 1622 C CA . ASP B 1 99 ? -12.32 -7.574 9.984 1 95.31 99 ASP B CA 1
ATOM 1623 C C . ASP B 1 99 ? -12.453 -6.207 9.312 1 95.31 99 ASP B C 1
ATOM 1625 O O . ASP B 1 99 ? -13.367 -5.445 9.625 1 95.31 99 ASP B O 1
ATOM 1629 N N . LEU B 1 100 ? -11.555 -5.863 8.453 1 94.56 100 LEU B N 1
ATOM 1630 C CA . LEU B 1 100 ? -11.547 -4.625 7.684 1 94.56 100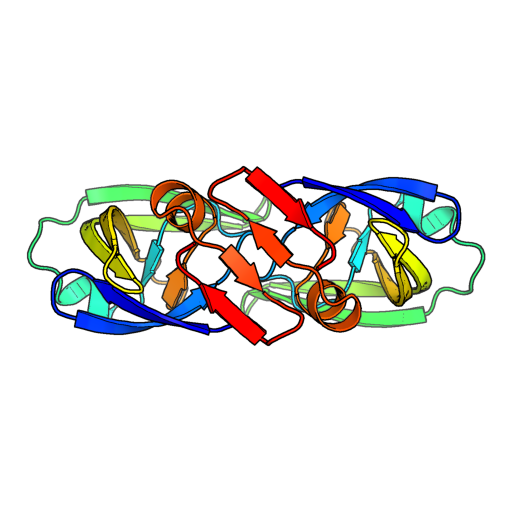 LEU B CA 1
ATOM 1631 C C . LEU B 1 100 ? -11.555 -3.412 8.609 1 94.56 100 LEU B C 1
ATOM 1633 O O . LEU B 1 100 ? -12.406 -2.525 8.461 1 94.56 100 LEU B O 1
ATOM 1637 N N . ASN B 1 101 ? -10.578 -3.439 9.492 1 95.25 101 ASN B N 1
ATOM 1638 C CA . ASN B 1 101 ? -10.445 -2.295 10.391 1 95.25 101 ASN B CA 1
ATOM 1639 C C . ASN B 1 101 ? -8.984 -2.037 10.758 1 95.25 101 ASN B C 1
ATOM 1641 O O . ASN B 1 101 ? -8.109 -2.844 10.445 1 95.25 101 ASN B O 1
ATOM 1645 N N . VAL B 1 102 ? -8.695 -0.895 11.242 1 96.06 102 VAL B N 1
ATOM 1646 C CA . VAL B 1 102 ? -7.398 -0.484 11.766 1 96.06 102 VAL B CA 1
ATOM 1647 C C . VAL B 1 102 ? -7.473 -0.35 13.281 1 96.06 102 VAL B C 1
ATOM 1649 O O . VAL B 1 102 ? -8.43 0.217 13.812 1 96.06 102 VAL B O 1
ATOM 1652 N N . LEU B 1 103 ? -6.426 -0.856 13.914 1 93.31 103 LEU B N 1
ATOM 1653 C CA . LEU B 1 103 ? -6.465 -0.911 15.367 1 93.31 103 LEU B CA 1
ATOM 1654 C C . LEU B 1 103 ? -5.18 -0.354 15.969 1 93.31 103 LEU B C 1
ATOM 1656 O O . LEU B 1 103 ? -4.125 -0.387 15.336 1 93.31 103 LEU B O 1
ATOM 1660 N N . ASP B 1 104 ? -5.359 0.213 17.156 1 89.38 104 ASP B N 1
ATOM 1661 C CA . ASP B 1 104 ? -4.246 0.442 18.078 1 89.38 104 ASP B CA 1
ATOM 1662 C C . ASP B 1 104 ? -4.125 -0.699 19.078 1 89.38 104 ASP B C 1
ATOM 1664 O O . ASP B 1 104 ? -5 -0.8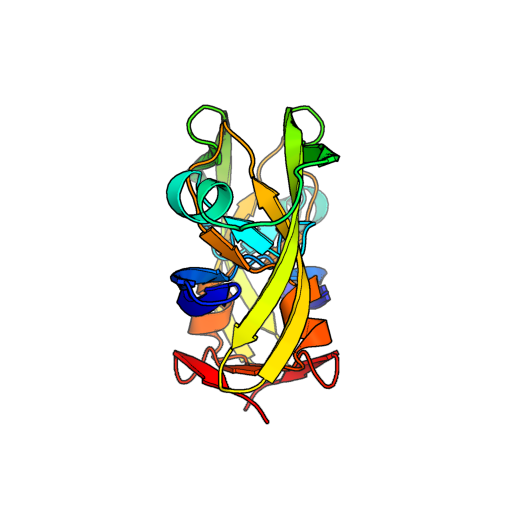87 19.922 1 89.38 104 ASP B O 1
ATOM 1668 N N . PRO B 1 105 ? -3.039 -1.456 18.953 1 78.62 105 PRO B N 1
ATOM 1669 C CA . PRO B 1 105 ? -3.021 -2.633 19.828 1 78.62 105 PRO B CA 1
ATOM 1670 C C . PRO B 1 105 ? -2.926 -2.268 21.312 1 78.62 105 PRO B C 1
ATOM 1672 O O . PRO B 1 105 ? -2.422 -1.195 21.656 1 78.62 105 PRO B O 1
#

Nearest PDB structures (foldseek):
  1fmb-assembly1_A  TM=8.554E-01  e=8.133E-04  Equine infectious anemia virus
  2i1a-assembly2_D  TM=6.487E-01  e=1.397E-03  Saccharomyces cerevisiae
  2nlk-assembly1_A  TM=2.473E-01  e=2.449E+00  Homo sapiens
  6j6u-assembly1_A  TM=2.514E-01  e=9.478E+00  Rattus norvegicus
  6j6u-assembly1_B  TM=2.443E-01  e=9.478E+00  Rattus norvegicus

Organism: Sulfurisphaera tokodaii (strain DSM 16993 / JCM 10545 / NBRC 100140 / 7) (NCBI:txid273063)

Radius of gyration: 17.83 Å; Cα contacts (8 Å, |Δi|>4): 502; chains: 2; bounding box: 25×51×41 Å

Secondary structure (DSSP, 8-state):
-EEEEEETTEEEEEEE-TT-SSSEE--HHHHHH--S--EEEEEEEEETTEEEEEEEEEEEEEETTEEEEEEEEE-TT----EE-HHHHHHHT-EEETTTTEEE--/-EEEEEETTEEEEEEE-TT-SSSEE--HHHHHH--S--EEEEEEEEETTEEEEEEEEEEEEEETTEEEEEEEEE-TT----EE-HHHHHHHT-EEETTTTEEE--

Foldseek 3Di:
DWFWKDWANDIDIADEDQPFPFFKEAAPVVVVPPPFDKDWPQWGAPDPPRIFTKIWGWTWMDGPRFIDIGIYIYTHVDHHIYGYPVNCVVRVKDQDPPVGDIDDD/DWFWKDWANDIDIAAEDQPFPFFKEAAPVVVVPPPFDKDWPQWGAPDPPRIFTKIWGWTWMDGPRFIDIGIYIYTHVDHHIYGYPVNCVVRVKDQDPPVGDIDDD

pLDDT: mean 95.68, std 4.31, range [77.69, 98.75]

Sequence (210 aa):
MRIRAKINDLEDWFTIDTGFSGEIMVNYEIFDKIPFPTFNAGFVCITENECYAAFGKISTLRILGNEINTVVLWIPQLDENLIGEGALIKLGLVINYKDLNVLDPMRIRAKINDLEDWFTIDTGFSGEIMVNYEIFDKIPFPTFNAGFVCITENECYAAFGKISTLRILGNEINTVVLWIPQLDENLIGEGALIKLGLVINYKDLNVLDP